Protein AF-A0A1V5K2L8-F1 (afdb_monomer_lite)

Sequence (210 aa):
MKKFLLAGVLILAVIFTVSCSKPEKSLLDRYFRAVQMQDNDTLSSMAVEPVSFVFTKWELKSVGEQKAIDSDYTAFAQAYADVEKELNELKPKVLDSNDAYEAAKAKKGNAAALAEAEKSRETMIGQYKEVQQRLQKAKDDLENVKVVIKKSLGEQTEPEGISLKKEEKTVVINIVGPTGAKDYNVILCRYNIENGQMGRWIIEKFEEIK

Foldseek 3Di:
DDDPDPDPDDPDPPPPPPVDPPLVVVLVVQLVVCLVVVVVVSQVLFELDRDRDAFDDKFFDDKFDKDKDFQCLVVLVVQLVVLVVVLVVLVVQLVVLVVQLVVQVVDPDCPPSNVVSVVSNVVSVVVNVVSVVSNVVSVVVNVSSVSQQCSFQHVPDDCPPFGKMKMKIWTWMWTQHPVGIWIKTWIWMHIDGVVDDTTRIHTHDIGTDD

Secondary structure (DSSP, 8-state):
----SSSSSS------------HHHHHHHHHHHHHHHT-HHHHHHHBSS------SEEEEEEEPPPEEEE-THHHHHHHHHHHHHHHHHHHHHHHHHHHHHHHHHHSTT-HHHHHHHHHHHHHHHHHHHHHHHHHHHHHHHHHHHHHHHHHHH-TT---TT--EEEEEEEEEEEEEETTEEEEEEEEEEEEEETTSPBPPPEEEEEEE--

Radius of gyration: 28.45 Å; chains: 1; bounding box: 98×43×73 Å

pLDDT: mean 88.96, std 14.91, range [38.28, 98.31]

Structure (mmCIF, N/CA/C/O backbone):
data_AF-A0A1V5K2L8-F1
#
_entry.id   AF-A0A1V5K2L8-F1
#
loop_
_atom_site.group_PDB
_atom_site.id
_atom_site.type_symbol
_atom_site.label_atom_id
_atom_site.label_alt_id
_atom_site.label_comp_id
_atom_site.label_asym_id
_atom_site.label_entity_id
_atom_site.label_seq_id
_atom_site.pdbx_PDB_ins_code
_atom_site.Cartn_x
_atom_site.Cartn_y
_atom_site.Cartn_z
_atom_site.occupancy
_atom_site.B_iso_or_equiv
_atom_site.auth_seq_id
_atom_site.auth_comp_id
_atom_site.auth_asym_id
_atom_site.auth_atom_id
_atom_site.pdbx_PDB_model_num
ATOM 1 N N . MET A 1 1 ? -65.967 26.153 28.701 1.00 43.50 1 MET A N 1
ATOM 2 C CA . MET A 1 1 ? -65.168 25.708 27.536 1.00 43.50 1 MET A CA 1
ATOM 3 C C . MET A 1 1 ? -63.986 26.655 27.366 1.00 43.50 1 MET A C 1
ATOM 5 O O . MET A 1 1 ? -64.248 27.803 27.045 1.00 43.50 1 MET A O 1
ATOM 9 N N . LYS A 1 2 ? -62.755 26.223 27.697 1.00 42.12 2 LYS A N 1
ATOM 10 C CA . LYS A 1 2 ? -61.431 26.859 27.425 1.00 42.12 2 LYS A CA 1
ATOM 11 C C . LYS A 1 2 ? -60.402 26.377 28.468 1.00 42.12 2 LYS A C 1
ATOM 13 O O . LYS A 1 2 ? -59.991 27.157 29.313 1.00 42.12 2 LYS A O 1
ATOM 18 N N . LYS A 1 3 ? -60.038 25.089 28.470 1.00 44.69 3 LYS A N 1
ATOM 19 C CA . LYS A 1 3 ? -58.910 24.558 29.272 1.00 44.69 3 LYS A CA 1
ATOM 20 C C . LYS A 1 3 ? -58.356 23.248 28.691 1.00 44.69 3 LYS A C 1
ATOM 22 O O . LYS A 1 3 ? -58.301 22.274 29.412 1.00 44.69 3 LYS A O 1
ATOM 27 N N . PHE A 1 4 ? -57.984 23.193 27.411 1.00 46.94 4 PHE A N 1
ATOM 28 C CA . PHE A 1 4 ? -57.226 22.051 26.859 1.00 46.94 4 PHE A CA 1
ATOM 29 C C . PHE A 1 4 ? -56.445 22.478 25.608 1.00 46.94 4 PHE A C 1
ATOM 31 O O . PHE A 1 4 ? -56.759 22.063 24.503 1.00 46.94 4 PHE A O 1
ATOM 38 N N . LEU A 1 5 ? -55.463 23.367 25.764 1.00 50.00 5 LEU A N 1
ATOM 39 C CA . LEU A 1 5 ? -54.530 23.748 24.693 1.00 50.00 5 LEU A CA 1
ATOM 40 C C . LEU A 1 5 ? -53.156 24.059 25.303 1.00 50.00 5 LEU A C 1
ATOM 42 O O . LEU A 1 5 ? -52.677 25.176 25.193 1.00 50.00 5 LEU A O 1
ATOM 46 N N . LEU A 1 6 ? -52.565 23.119 26.047 1.00 49.62 6 LEU A N 1
ATOM 47 C CA . LEU A 1 6 ? -51.194 23.253 26.577 1.00 49.62 6 LEU A CA 1
ATOM 48 C C . LEU A 1 6 ? -50.688 21.910 27.138 1.00 49.62 6 LEU A C 1
ATOM 50 O O . LEU A 1 6 ? -50.330 21.805 28.302 1.00 49.62 6 LEU A O 1
ATOM 54 N N . ALA A 1 7 ? -50.731 20.843 26.335 1.00 48.28 7 ALA A N 1
ATOM 55 C CA . ALA A 1 7 ? -50.195 19.535 26.739 1.00 48.28 7 ALA A CA 1
ATOM 56 C C . ALA A 1 7 ? -49.893 18.620 25.535 1.00 48.28 7 ALA A C 1
ATOM 58 O O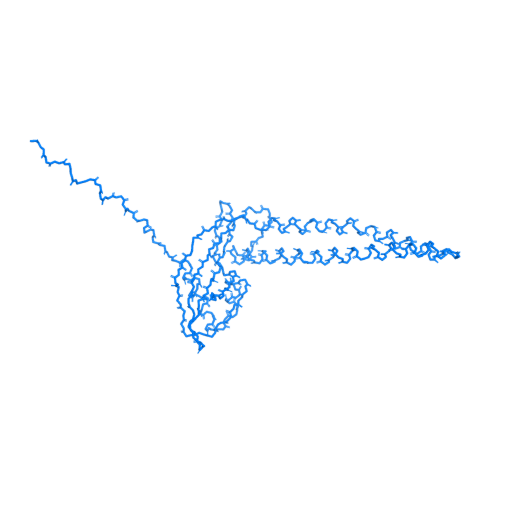 . ALA A 1 7 ? -50.324 17.473 25.510 1.00 48.28 7 ALA A O 1
ATOM 59 N N . GLY A 1 8 ? -49.212 19.120 24.497 1.00 48.31 8 GLY A N 1
ATOM 60 C CA . GLY A 1 8 ? -49.055 18.337 23.263 1.00 48.31 8 GLY A CA 1
ATOM 61 C C . GLY A 1 8 ? -47.853 18.660 22.380 1.00 48.31 8 GLY A C 1
ATOM 62 O O . GLY A 1 8 ? -47.951 18.452 21.181 1.00 48.31 8 GLY A O 1
ATOM 63 N N . VAL A 1 9 ? -46.744 19.179 22.926 1.00 47.38 9 VAL A N 1
ATOM 64 C CA . VAL A 1 9 ? -45.499 19.407 22.151 1.00 47.38 9 VAL A CA 1
ATOM 65 C C . VAL A 1 9 ? -44.250 19.047 22.975 1.00 47.38 9 VAL A C 1
ATOM 67 O O . VAL A 1 9 ? -43.277 19.787 23.004 1.00 47.38 9 VAL A O 1
ATOM 70 N N . LEU A 1 10 ? -44.264 17.923 23.702 1.00 47.66 10 LEU A N 1
ATOM 71 C CA . LEU A 1 10 ? -43.082 17.494 24.473 1.00 47.66 10 LEU A CA 1
ATOM 72 C C . LEU A 1 10 ? -42.760 15.995 24.381 1.00 47.66 10 LEU A C 1
ATOM 74 O O . LEU A 1 10 ? -42.131 15.444 25.277 1.00 47.66 10 LEU A O 1
ATOM 78 N N . ILE A 1 11 ? -43.182 15.318 23.312 1.00 49.88 11 ILE A N 1
ATOM 79 C CA . ILE A 1 11 ? -42.836 13.907 23.078 1.00 49.88 11 ILE A CA 1
ATOM 80 C C . ILE A 1 11 ? -42.535 13.711 21.589 1.00 49.88 11 ILE A C 1
ATOM 82 O O . ILE A 1 11 ? -43.294 13.097 20.851 1.00 49.88 11 ILE A O 1
ATOM 86 N N . LEU A 1 12 ? -41.436 14.304 21.123 1.00 45.66 12 LEU A N 1
ATOM 87 C CA . LEU A 1 12 ? -40.827 13.949 19.834 1.00 45.66 12 LEU A CA 1
ATOM 88 C C . LEU A 1 12 ? -39.306 14.152 19.851 1.00 45.66 12 LEU A C 1
ATOM 90 O O . LEU A 1 12 ? -38.685 14.514 18.863 1.00 45.66 12 LEU A O 1
ATOM 94 N N . ALA A 1 13 ? -38.707 13.872 21.007 1.00 44.81 13 ALA A N 1
ATOM 95 C CA . ALA A 1 13 ? -37.291 13.561 21.132 1.00 44.81 13 ALA A CA 1
ATOM 96 C C . ALA A 1 13 ? -37.178 12.107 21.606 1.00 44.81 13 ALA A C 1
ATOM 98 O O . ALA A 1 13 ? -36.653 11.815 22.677 1.00 44.81 13 ALA A O 1
ATOM 99 N N . VAL A 1 14 ? -37.734 11.179 20.818 1.00 44.56 14 VAL A N 1
ATOM 100 C CA . VAL A 1 14 ? -37.321 9.776 20.899 1.00 44.56 14 VAL A CA 1
ATOM 101 C C . VAL A 1 14 ? -35.928 9.742 20.292 1.00 44.56 14 VAL A C 1
ATOM 103 O O . VAL A 1 14 ? -35.739 9.600 19.088 1.00 44.56 14 VAL A O 1
ATOM 106 N N . ILE A 1 15 ? -34.950 9.993 21.157 1.00 47.47 15 ILE A N 1
ATOM 107 C CA . ILE A 1 15 ? -33.552 9.692 20.914 1.00 47.47 15 ILE A CA 1
ATOM 108 C C . ILE A 1 15 ? -33.530 8.232 20.470 1.00 47.47 15 ILE A C 1
ATOM 110 O O . ILE A 1 15 ? -33.970 7.346 21.203 1.00 47.47 15 ILE A O 1
ATOM 114 N N . PHE A 1 16 ? -33.045 7.995 19.256 1.00 42.31 16 PHE A N 1
ATOM 115 C CA . PHE A 1 16 ? -32.631 6.685 18.784 1.00 42.31 16 PHE A CA 1
ATOM 116 C C . PHE A 1 16 ? -31.493 6.181 19.688 1.00 42.31 16 PHE A C 1
ATOM 118 O O . PHE A 1 16 ? -30.329 6.176 19.303 1.00 42.31 16 PHE A O 1
ATOM 125 N N . THR A 1 17 ? -31.792 5.732 20.907 1.00 42.59 17 THR A N 1
ATOM 126 C CA . THR A 1 17 ? -30.898 4.847 21.655 1.00 42.59 17 THR A CA 1
ATOM 127 C C . THR A 1 17 ? -31.126 3.438 21.128 1.00 42.59 17 THR A C 1
ATOM 129 O O . THR A 1 17 ? -31.586 2.543 21.838 1.00 42.59 17 THR A O 1
ATOM 132 N N . VAL A 1 18 ? -30.848 3.243 19.837 1.00 39.69 18 VAL A N 1
ATOM 133 C CA . VAL A 1 18 ? -30.561 1.903 19.344 1.00 39.69 18 VAL A CA 1
ATOM 134 C C . VAL A 1 18 ? -29.352 1.461 20.152 1.00 39.69 18 VAL A C 1
ATOM 136 O O . VAL A 1 18 ? -28.351 2.175 20.211 1.00 39.69 18 VAL A O 1
ATOM 139 N N . SER A 1 19 ? -29.507 0.348 20.859 1.00 38.28 19 SER A N 1
ATOM 140 C CA . SER A 1 19 ? -28.484 -0.296 21.672 1.00 38.28 19 SER A CA 1
ATOM 141 C C . SER A 1 19 ? -27.249 -0.563 20.804 1.00 38.28 19 SER A C 1
ATOM 143 O O . SER A 1 19 ? -27.139 -1.581 20.128 1.00 38.28 19 SER A O 1
ATOM 145 N N . CYS A 1 20 ? -26.366 0.430 20.733 1.00 45.25 20 CYS A N 1
ATOM 146 C CA . CYS A 1 20 ? -25.209 0.451 19.860 1.00 45.25 20 CYS A CA 1
ATOM 147 C C . CYS A 1 20 ? -24.049 -0.111 20.673 1.00 45.25 20 CYS A C 1
ATOM 149 O O . CYS A 1 20 ? -23.415 0.600 21.458 1.00 45.25 20 CYS A O 1
ATOM 151 N N . SER A 1 21 ? -23.798 -1.413 20.542 1.00 51.78 21 SER A N 1
ATOM 152 C CA . SER A 1 21 ? -22.511 -1.986 20.924 1.00 51.78 21 SER A CA 1
ATOM 153 C C . SER A 1 21 ? -21.438 -1.175 20.200 1.00 51.78 21 SER A C 1
ATOM 155 O O . SER A 1 21 ? -21.305 -1.362 19.001 1.00 51.78 21 SER A O 1
ATOM 157 N N . LYS A 1 22 ? -20.745 -0.241 20.868 1.00 79.31 22 LYS A N 1
ATOM 158 C CA . LYS A 1 22 ? -19.769 0.670 20.239 1.00 79.31 22 LYS A CA 1
ATOM 159 C C . LYS A 1 22 ? -18.646 -0.160 19.598 1.00 79.31 22 LYS A C 1
ATOM 161 O O . LYS A 1 22 ? -17.752 -0.596 20.339 1.00 79.31 22 LYS A O 1
ATOM 166 N N . PRO A 1 23 ? -18.682 -0.455 18.280 1.00 87.56 23 PRO A N 1
ATOM 167 C CA . PRO A 1 23 ? -17.745 -1.408 17.687 1.00 87.56 23 PRO A CA 1
ATOM 168 C C . PRO A 1 23 ? -16.303 -0.897 17.770 1.00 87.56 23 PRO A C 1
ATOM 170 O O . PRO A 1 23 ? -15.372 -1.692 17.875 1.00 87.56 23 PRO A O 1
ATOM 173 N N . GLU A 1 24 ? -16.124 0.425 17.818 1.00 92.19 24 GLU A N 1
ATOM 174 C CA . GLU A 1 24 ? -14.837 1.102 17.963 1.00 92.19 24 GLU A CA 1
ATOM 175 C C . GLU A 1 24 ? -14.204 0.766 19.307 1.00 92.19 24 GLU A C 1
ATOM 177 O O . GLU A 1 24 ? -13.048 0.356 19.366 1.00 92.19 24 GLU A O 1
ATOM 182 N N . LYS A 1 25 ? -14.974 0.875 20.398 1.00 92.88 25 LYS A N 1
ATOM 183 C CA . LYS A 1 25 ? -14.458 0.564 21.732 1.00 92.88 25 LYS A CA 1
ATOM 184 C C . LYS A 1 25 ? -14.070 -0.908 21.842 1.00 92.88 25 LYS A C 1
ATOM 186 O O . LYS A 1 25 ? -13.011 -1.198 22.379 1.00 92.88 25 LYS A O 1
ATOM 191 N N . SER A 1 26 ? -14.882 -1.820 21.307 1.00 93.69 26 SER A N 1
ATOM 192 C CA . SER A 1 26 ? -14.573 -3.256 21.334 1.00 93.69 26 SER A CA 1
ATOM 193 C C . SER A 1 26 ? -13.334 -3.611 20.501 1.00 93.69 26 SER A C 1
ATOM 195 O O . SER A 1 26 ? -12.517 -4.432 20.925 1.00 93.69 26 SER A O 1
ATOM 197 N N . LEU A 1 27 ? -13.164 -2.987 19.330 1.00 95.38 27 LEU A N 1
ATOM 198 C CA . LEU A 1 27 ? -11.958 -3.124 18.513 1.00 95.38 27 LEU A CA 1
ATOM 199 C C . LEU A 1 27 ? -10.721 -2.625 19.268 1.00 95.38 27 LEU A C 1
ATOM 201 O O . LEU A 1 27 ? -9.753 -3.369 19.401 1.00 95.38 27 LEU A O 1
ATOM 205 N N . LEU A 1 28 ? -10.780 -1.413 19.824 1.00 96.31 28 LEU A N 1
ATOM 206 C CA . LEU A 1 28 ? -9.672 -0.811 20.566 1.00 96.31 28 LEU A CA 1
ATOM 207 C C . LEU A 1 28 ? -9.355 -1.571 21.866 1.00 96.31 28 LEU A C 1
ATOM 209 O O . LEU A 1 28 ? -8.187 -1.793 22.166 1.00 96.31 28 LEU A O 1
ATOM 213 N N . ASP A 1 29 ? -10.365 -2.050 22.605 1.00 96.25 29 ASP A N 1
ATOM 214 C CA . ASP A 1 29 ? -10.168 -2.890 23.797 1.00 96.25 29 ASP A CA 1
ATOM 215 C C . ASP A 1 29 ? -9.391 -4.167 23.440 1.00 96.25 29 ASP A C 1
ATOM 217 O O . ASP A 1 29 ? -8.492 -4.557 24.184 1.00 96.25 29 ASP A O 1
ATOM 221 N N . ARG A 1 30 ? -9.700 -4.814 22.307 1.00 96.12 30 ARG A N 1
ATOM 222 C CA . ARG A 1 30 ? -8.950 -5.991 21.833 1.00 96.12 30 ARG A CA 1
ATOM 223 C C . ARG A 1 30 ? -7.547 -5.623 21.362 1.00 96.12 30 ARG A C 1
ATOM 225 O O . ARG A 1 30 ? -6.601 -6.313 21.726 1.00 96.12 30 ARG A O 1
ATOM 232 N N . TYR A 1 31 ? -7.410 -4.524 20.624 1.00 96.88 31 TYR A N 1
ATOM 233 C CA . TYR A 1 31 ? -6.122 -4.031 20.142 1.00 96.88 31 TYR A CA 1
ATOM 234 C C . TYR A 1 31 ? -5.149 -3.762 21.289 1.00 96.88 31 TYR A C 1
ATOM 236 O O . TYR A 1 31 ? -4.076 -4.351 21.343 1.00 96.88 31 TYR A O 1
ATOM 244 N N . PHE A 1 32 ? -5.543 -2.950 22.269 1.00 96.94 32 PHE A N 1
ATOM 245 C CA . PHE A 1 32 ? -4.669 -2.609 23.391 1.00 96.94 32 PHE A CA 1
ATOM 246 C C . PHE A 1 32 ? -4.382 -3.795 24.320 1.00 96.94 32 PHE A C 1
ATOM 248 O O . PHE A 1 32 ? -3.296 -3.856 24.894 1.00 96.94 32 PHE A O 1
ATOM 255 N N . ARG A 1 33 ? -5.293 -4.773 24.433 1.00 96.81 33 ARG A N 1
ATOM 256 C CA . ARG A 1 33 ? -4.979 -6.051 25.099 1.00 96.81 33 ARG A CA 1
ATOM 257 C C . ARG A 1 33 ? -3.893 -6.821 24.350 1.00 96.81 33 ARG A C 1
ATOM 259 O O . ARG A 1 33 ? -2.961 -7.299 24.985 1.00 96.81 33 ARG A O 1
ATOM 266 N N . ALA A 1 34 ? -3.978 -6.899 23.023 1.00 96.81 34 ALA A N 1
ATOM 267 C CA . ALA A 1 34 ? -2.952 -7.544 22.208 1.00 96.81 34 ALA A CA 1
ATOM 268 C C . ALA A 1 34 ? -1.598 -6.817 22.312 1.00 96.81 34 ALA A C 1
ATOM 270 O O . ALA A 1 34 ? -0.571 -7.479 22.437 1.00 96.81 34 ALA A O 1
ATOM 271 N N . VAL A 1 35 ? -1.590 -5.477 22.391 1.00 96.50 35 VAL A N 1
ATOM 272 C CA . VAL A 1 35 ? -0.369 -4.699 22.683 1.00 96.50 35 VAL A CA 1
ATOM 273 C C . VAL A 1 35 ? 0.234 -5.102 24.035 1.00 96.50 35 VAL A C 1
ATOM 275 O O . VAL A 1 35 ? 1.431 -5.365 24.110 1.00 96.50 35 VAL A O 1
ATOM 278 N N . GLN A 1 36 ? -0.575 -5.202 25.097 1.00 95.19 36 GLN A N 1
ATOM 279 C CA . GLN A 1 36 ? -0.098 -5.622 26.426 1.00 95.19 36 GLN A CA 1
ATOM 280 C C . GLN A 1 36 ? 0.452 -7.051 26.440 1.00 95.19 36 GLN A C 1
ATOM 282 O O . GLN A 1 36 ? 1.397 -7.338 27.170 1.00 95.19 36 GLN A O 1
ATOM 287 N N . MET A 1 37 ? -0.143 -7.935 25.641 1.00 95.94 37 MET A N 1
ATOM 288 C CA . MET A 1 37 ? 0.276 -9.330 25.510 1.00 95.94 37 MET A CA 1
AT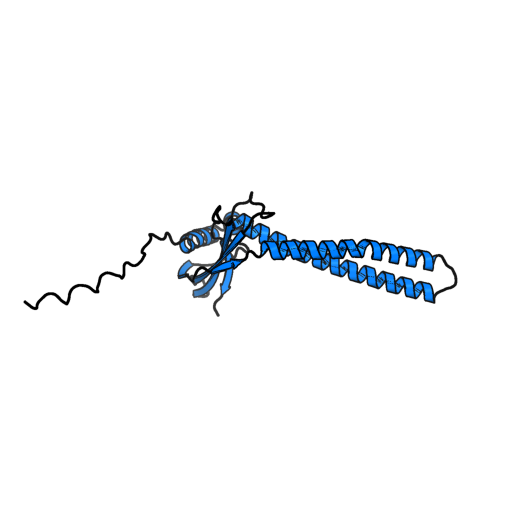OM 289 C C . MET A 1 37 ? 1.427 -9.535 24.519 1.00 95.94 37 MET A C 1
ATOM 291 O O . MET A 1 37 ? 1.908 -10.657 24.406 1.00 95.94 37 MET A O 1
ATOM 295 N N . GLN A 1 38 ? 1.859 -8.485 23.808 1.00 95.00 38 GLN A N 1
ATOM 296 C CA . GLN A 1 38 ? 2.822 -8.580 22.703 1.00 95.00 38 GLN A CA 1
ATOM 297 C C . GLN A 1 38 ? 2.389 -9.592 21.622 1.00 95.00 38 GLN A C 1
ATOM 299 O O . GLN A 1 38 ? 3.216 -10.249 20.990 1.00 95.00 38 GLN A O 1
ATOM 304 N N . ASP A 1 39 ? 1.077 -9.718 21.409 1.00 95.88 39 ASP A N 1
ATOM 305 C CA . ASP A 1 39 ? 0.484 -10.637 20.439 1.00 95.88 39 ASP A CA 1
ATOM 306 C C . ASP A 1 39 ? 0.455 -9.988 19.046 1.00 95.88 39 ASP A C 1
ATOM 308 O O . ASP A 1 39 ? -0.527 -9.363 18.628 1.00 95.88 39 ASP A O 1
ATOM 312 N N . ASN A 1 40 ? 1.582 -10.104 18.342 1.00 93.50 40 ASN A N 1
ATOM 313 C CA . ASN A 1 40 ? 1.777 -9.505 17.021 1.00 93.50 40 ASN A CA 1
ATOM 314 C C . ASN A 1 40 ? 0.838 -10.083 15.953 1.00 93.50 40 ASN A C 1
ATOM 316 O O . ASN A 1 40 ? 0.460 -9.355 15.031 1.00 93.50 40 ASN A O 1
ATOM 320 N N . ASP A 1 41 ? 0.430 -11.347 16.080 1.00 92.44 41 ASP A N 1
ATOM 321 C CA . ASP A 1 41 ? -0.479 -11.994 15.129 1.00 92.44 41 ASP A CA 1
ATOM 322 C C . ASP A 1 41 ? -1.878 -11.379 15.242 1.00 92.44 41 ASP A C 1
ATOM 324 O O . ASP A 1 41 ? -2.476 -10.949 14.247 1.00 92.44 41 ASP A O 1
ATOM 328 N N . THR A 1 42 ? -2.374 -11.230 16.474 1.00 92.50 42 THR A N 1
ATOM 329 C CA . THR A 1 42 ? -3.656 -10.572 16.730 1.00 92.50 42 THR A CA 1
ATOM 330 C C . THR A 1 42 ? -3.618 -9.103 16.309 1.00 92.50 42 THR A C 1
ATOM 332 O O . THR A 1 42 ? -4.556 -8.647 15.645 1.00 92.50 42 THR A O 1
ATOM 335 N N . LEU A 1 43 ? -2.539 -8.367 16.607 1.00 93.50 43 LEU A N 1
ATOM 336 C CA . LEU A 1 43 ? -2.379 -6.976 16.160 1.00 93.50 43 LEU A CA 1
ATOM 337 C C . LEU A 1 43 ? -2.424 -6.857 14.631 1.00 93.50 43 LEU A C 1
ATOM 339 O O . LEU A 1 43 ? -3.185 -6.044 14.102 1.00 93.50 43 LEU A O 1
ATOM 343 N N . SER A 1 44 ? -1.684 -7.717 13.929 1.00 91.19 44 SER A N 1
ATOM 344 C CA . SER A 1 44 ? -1.636 -7.750 12.464 1.00 91.19 44 SER A CA 1
ATOM 345 C C . SER A 1 44 ? -2.985 -8.106 11.841 1.00 91.19 44 SER A C 1
ATOM 347 O O . SER A 1 44 ? -3.264 -7.716 10.713 1.00 91.19 44 SER A O 1
ATOM 349 N N . SER A 1 45 ? -3.864 -8.817 12.551 1.00 91.62 45 SER A N 1
ATOM 350 C CA . SER A 1 45 ? -5.221 -9.105 12.063 1.00 91.62 45 SER A CA 1
ATOM 351 C C . SER A 1 45 ? -6.180 -7.906 12.158 1.00 91.62 45 SER A C 1
ATOM 353 O O . SER A 1 45 ? -7.184 -7.867 11.442 1.00 91.62 45 SER A O 1
ATOM 355 N N . MET A 1 46 ? -5.887 -6.941 13.038 1.00 93.06 46 MET A N 1
ATOM 356 C CA . MET A 1 46 ? -6.768 -5.810 13.357 1.00 93.06 46 MET A CA 1
ATOM 357 C C . MET A 1 46 ? -6.286 -4.474 12.800 1.00 93.06 46 MET A C 1
ATOM 359 O O . MET A 1 46 ? -7.114 -3.574 12.666 1.00 93.06 46 MET A O 1
ATOM 363 N N . ALA A 1 47 ? -4.994 -4.327 12.506 1.00 93.69 47 ALA A N 1
ATOM 364 C CA . ALA A 1 47 ? -4.413 -3.101 11.975 1.00 93.69 47 ALA A CA 1
ATOM 365 C C . ALA A 1 47 ? -3.671 -3.342 10.657 1.00 93.69 47 ALA A C 1
ATOM 367 O O . ALA A 1 47 ? -3.082 -4.405 10.453 1.00 93.69 47 ALA A O 1
ATOM 368 N N . VAL A 1 48 ? -3.705 -2.344 9.772 1.00 91.44 48 VAL A N 1
ATOM 369 C CA . VAL A 1 48 ? -2.900 -2.327 8.541 1.00 91.44 48 VAL A CA 1
ATOM 370 C C . VAL A 1 48 ? -1.425 -2.175 8.903 1.00 91.44 48 VAL A C 1
ATOM 372 O O . VAL A 1 48 ? -0.609 -3.001 8.506 1.00 91.44 48 VAL A O 1
ATOM 375 N N . GLU A 1 49 ? -1.118 -1.192 9.749 1.00 88.75 49 GLU A N 1
ATOM 376 C CA . GLU A 1 49 ? 0.211 -0.965 10.316 1.00 88.75 49 GLU A CA 1
ATOM 377 C C . GLU A 1 49 ? 0.138 -1.053 11.850 1.00 88.75 49 GLU A C 1
ATOM 379 O O . GLU A 1 49 ? -0.224 -0.082 12.521 1.00 88.75 49 GLU A O 1
ATOM 384 N N . PRO A 1 50 ? 0.426 -2.228 12.440 1.00 89.50 50 PRO A N 1
ATOM 385 C CA . PRO A 1 50 ? 0.451 -2.393 13.886 1.00 89.50 50 PRO A CA 1
ATOM 386 C C . PRO A 1 50 ? 1.471 -1.477 14.568 1.00 89.50 50 PRO A C 1
ATOM 388 O O . PRO A 1 50 ? 2.670 -1.540 14.303 1.00 89.50 50 PRO A O 1
ATOM 391 N N . VAL A 1 51 ? 0.999 -0.679 15.522 1.00 91.19 51 VAL A N 1
ATOM 392 C CA . VAL A 1 51 ? 1.834 0.146 16.402 1.00 91.19 51 VAL A CA 1
ATOM 393 C C . VAL A 1 51 ? 1.794 -0.418 17.817 1.00 91.19 51 VAL A C 1
ATOM 395 O O . VAL A 1 51 ? 0.723 -0.559 18.415 1.00 91.19 51 VAL A O 1
ATOM 398 N N . SER A 1 52 ? 2.970 -0.713 18.368 1.00 89.88 52 SER A N 1
ATOM 399 C CA . SER A 1 52 ? 3.110 -1.074 19.777 1.00 89.88 52 SER A CA 1
ATOM 400 C C . SER A 1 52 ? 3.282 0.181 20.627 1.00 89.88 52 SER A C 1
ATOM 402 O O . SER A 1 52 ? 4.070 1.069 20.300 1.00 89.88 52 SER A O 1
ATOM 404 N N . PHE A 1 53 ? 2.548 0.249 21.734 1.00 90.75 53 PHE A N 1
ATOM 405 C CA . PHE A 1 53 ? 2.593 1.361 22.675 1.00 90.75 53 PHE A CA 1
ATOM 406 C C . PHE A 1 53 ? 3.083 0.868 24.033 1.00 90.75 53 PHE A C 1
ATOM 408 O O . PHE A 1 53 ? 2.647 -0.174 24.520 1.00 90.75 53 PHE A O 1
ATOM 415 N N . VAL A 1 54 ? 3.923 1.663 24.692 1.00 92.69 54 VAL A N 1
ATOM 416 C CA . VAL A 1 54 ? 4.185 1.503 26.126 1.00 92.69 54 VAL A CA 1
ATOM 417 C C . VAL A 1 54 ? 3.197 2.393 26.869 1.00 92.69 54 VAL A C 1
ATOM 419 O O . VAL A 1 54 ? 3.320 3.617 26.846 1.00 92.69 54 VAL A O 1
ATOM 422 N N . PHE A 1 55 ? 2.196 1.787 27.502 1.00 94.94 55 PHE A N 1
ATOM 423 C CA . PHE A 1 55 ? 1.109 2.520 28.144 1.00 94.94 55 PHE A CA 1
ATOM 424 C C . PHE A 1 55 ? 0.632 1.838 29.427 1.00 94.94 55 PHE A C 1
ATOM 426 O O . PHE A 1 55 ? 0.696 0.619 29.570 1.00 94.94 55 PHE A O 1
ATOM 433 N N . THR A 1 56 ? 0.107 2.643 30.347 1.00 94.38 56 THR A N 1
ATOM 434 C CA . THR A 1 56 ? -0.560 2.180 31.572 1.00 94.38 56 THR A CA 1
ATOM 435 C C . THR A 1 56 ? -2.073 2.143 31.379 1.00 94.38 56 THR A C 1
ATOM 437 O O . THR A 1 56 ? -2.756 1.256 31.888 1.00 94.38 56 THR A O 1
ATOM 440 N N . LYS A 1 57 ? -2.615 3.116 30.641 1.00 95.00 57 LYS A N 1
ATOM 441 C CA . LYS A 1 57 ? -4.052 3.262 30.398 1.00 95.00 57 LYS A CA 1
ATOM 442 C C . LYS A 1 57 ? -4.297 3.905 29.037 1.00 95.00 57 LYS A C 1
ATOM 444 O O . LYS A 1 57 ? -3.499 4.722 28.591 1.00 95.00 57 LYS A O 1
ATOM 449 N N . TRP A 1 58 ? -5.419 3.570 28.416 1.00 96.94 58 TRP A N 1
ATOM 450 C CA . TRP A 1 58 ? -5.949 4.311 27.277 1.00 96.94 58 TRP A CA 1
ATOM 451 C C . TRP A 1 58 ? -7.427 4.644 27.508 1.00 96.94 58 TRP A C 1
ATOM 453 O O . TRP A 1 58 ? -8.113 3.981 28.294 1.00 96.94 58 TRP A O 1
ATOM 463 N N . GLU A 1 59 ? -7.920 5.683 26.841 1.00 95.81 59 GLU A N 1
ATOM 464 C CA . GLU A 1 59 ? -9.310 6.125 26.913 1.00 95.81 59 GLU A CA 1
ATOM 465 C C . GLU A 1 59 ? -9.841 6.522 25.540 1.00 95.81 59 GLU A C 1
ATOM 467 O O . GLU A 1 59 ? -9.168 7.201 24.773 1.00 95.81 59 GLU A O 1
ATOM 472 N N . LEU A 1 60 ? -11.090 6.157 25.261 1.00 96.00 60 LEU A N 1
ATOM 473 C CA . LEU A 1 60 ? -11.838 6.659 24.114 1.00 96.00 60 LEU A CA 1
ATOM 474 C C . LEU A 1 60 ? -12.406 8.047 24.447 1.00 96.00 60 LEU A C 1
ATOM 476 O O . LEU A 1 60 ? -13.239 8.148 25.349 1.00 96.00 60 LEU A O 1
ATOM 480 N N . LYS A 1 61 ? -11.986 9.095 23.730 1.00 95.12 61 LYS A N 1
ATOM 481 C CA . LYS A 1 61 ? -12.455 10.476 23.943 1.00 95.12 61 LYS A CA 1
ATOM 482 C C . LYS A 1 61 ? -13.667 10.813 23.086 1.00 95.12 61 LYS A C 1
ATOM 484 O O . LYS A 1 61 ? -14.662 11.311 23.607 1.00 95.12 61 LYS A O 1
ATOM 489 N N . SER A 1 62 ? -13.611 10.521 21.793 1.00 93.50 62 SER A N 1
ATOM 490 C CA . SER A 1 62 ? -14.718 10.791 20.874 1.00 93.50 62 SER A CA 1
ATOM 491 C C . SER A 1 62 ? -14.713 9.825 19.696 1.00 93.50 62 SER A C 1
ATOM 493 O O . SER A 1 62 ? -13.697 9.218 19.367 1.00 93.50 62 SER A O 1
ATOM 495 N N . VAL A 1 63 ? -15.878 9.673 19.071 1.00 94.19 63 VAL A N 1
ATOM 496 C CA . VAL A 1 63 ? -16.061 8.917 17.831 1.00 94.19 63 VAL A CA 1
ATOM 497 C C . VAL A 1 63 ? -16.617 9.897 16.810 1.00 94.19 63 VAL A C 1
ATOM 499 O O . VAL A 1 63 ? -17.644 10.526 17.064 1.00 94.19 63 VAL A O 1
ATOM 502 N N . GLY A 1 64 ? -15.907 10.066 15.701 1.00 90.94 64 GLY A N 1
ATOM 503 C CA . GLY A 1 64 ? -16.328 10.897 14.585 1.00 90.94 64 GLY A CA 1
ATOM 504 C C . GLY A 1 64 ? -17.428 10.241 13.757 1.00 90.94 64 GLY A C 1
ATOM 505 O O . GLY A 1 64 ? -17.753 9.062 13.916 1.00 90.94 64 GLY A O 1
ATOM 506 N N . GLU A 1 65 ? -17.999 11.025 12.849 1.00 89.75 65 GLU A N 1
ATOM 507 C CA . GLU A 1 65 ? -19.020 10.541 11.927 1.00 89.75 65 GLU A CA 1
ATOM 508 C C . GLU A 1 65 ? -18.456 9.492 10.967 1.00 89.75 65 GLU A C 1
ATOM 510 O O . GLU A 1 65 ? -17.323 9.590 10.490 1.00 89.75 65 GLU A O 1
ATOM 515 N N . GLN A 1 66 ? -19.286 8.495 10.673 1.00 91.12 66 GLN A N 1
ATOM 516 C CA . GLN A 1 66 ? -19.006 7.504 9.648 1.00 91.12 66 GLN A CA 1
ATOM 517 C C . GLN A 1 66 ? -19.247 8.111 8.270 1.00 91.12 66 GLN A C 1
ATOM 519 O O . GLN A 1 66 ? -20.332 8.617 7.986 1.00 91.12 66 GLN A O 1
ATOM 524 N N . LYS A 1 67 ? -18.238 8.019 7.409 1.00 91.38 67 LYS A N 1
ATOM 525 C CA . LYS A 1 67 ? -18.281 8.491 6.029 1.00 91.38 67 LYS A CA 1
ATOM 526 C C . LYS A 1 67 ? -18.212 7.291 5.100 1.00 91.38 67 LYS A C 1
ATOM 528 O O . LYS A 1 67 ? -17.303 6.475 5.220 1.00 91.38 67 LYS A O 1
ATOM 533 N N . ALA A 1 68 ? -19.173 7.188 4.192 1.00 88.25 68 ALA A N 1
ATOM 534 C CA . ALA A 1 68 ? -19.076 6.273 3.066 1.00 88.25 68 ALA A CA 1
ATOM 535 C C . ALA A 1 68 ? -18.262 6.950 1.962 1.00 88.25 68 ALA A C 1
ATOM 537 O O . ALA A 1 68 ? -18.542 8.094 1.599 1.00 88.25 68 ALA A O 1
ATOM 538 N N . ILE A 1 69 ? -17.268 6.239 1.456 1.00 86.38 69 ILE A N 1
ATOM 539 C CA . ILE A 1 69 ? -16.409 6.655 0.355 1.00 86.38 69 ILE A CA 1
ATOM 540 C C . ILE A 1 69 ? -16.344 5.524 -0.672 1.00 86.38 69 ILE A C 1
ATOM 542 O O . ILE A 1 69 ? -16.547 4.345 -0.353 1.00 86.38 69 ILE A O 1
ATOM 546 N N . ASP A 1 70 ? -16.104 5.889 -1.925 1.00 84.94 70 ASP A N 1
ATOM 547 C CA . ASP A 1 70 ? -15.947 4.897 -2.982 1.00 84.94 70 ASP A CA 1
ATOM 548 C C . ASP A 1 70 ? -14.713 4.038 -2.705 1.00 84.94 70 ASP A C 1
ATOM 550 O O . ASP A 1 70 ? -13.708 4.522 -2.183 1.00 84.94 70 ASP A O 1
ATOM 554 N N . SER A 1 71 ? -14.802 2.746 -3.028 1.00 84.25 71 SER A N 1
ATOM 555 C CA . SER A 1 71 ? -13.654 1.864 -2.880 1.00 84.25 71 SER A CA 1
ATOM 556 C C . SER A 1 71 ? -12.539 2.274 -3.836 1.00 84.25 71 SER A C 1
ATOM 558 O O . SER A 1 71 ? -12.706 2.370 -5.051 1.00 84.25 71 SER A O 1
ATOM 560 N N . ASP A 1 72 ? -11.364 2.421 -3.255 1.00 86.69 72 ASP A N 1
ATOM 561 C CA . ASP A 1 72 ? -10.097 2.712 -3.895 1.00 86.69 72 ASP A CA 1
ATOM 562 C C . ASP A 1 72 ? -9.565 1.515 -4.715 1.00 86.69 72 ASP A C 1
ATOM 564 O O . ASP A 1 72 ? -8.727 1.699 -5.598 1.00 86.69 72 ASP A O 1
ATOM 568 N N . TYR A 1 73 ? -10.110 0.303 -4.523 1.00 92.06 73 TYR A N 1
ATOM 569 C CA . TYR A 1 73 ? -9.687 -0.912 -5.233 1.00 92.06 73 TYR A CA 1
ATOM 570 C C . TYR A 1 73 ? -9.776 -0.776 -6.753 1.00 92.06 73 TYR A C 1
ATOM 572 O O . TYR A 1 73 ? -8.801 -1.053 -7.447 1.00 92.06 73 TYR A O 1
ATOM 580 N N . THR A 1 74 ? -10.915 -0.315 -7.279 1.00 89.94 74 THR A N 1
ATOM 581 C CA . THR A 1 74 ? -11.115 -0.179 -8.731 1.00 89.94 74 THR A CA 1
ATOM 582 C C . THR A 1 74 ? -10.106 0.790 -9.342 1.00 89.94 74 THR A C 1
ATOM 584 O O . THR A 1 74 ? -9.578 0.533 -10.422 1.00 89.94 74 THR A O 1
ATOM 587 N N . ALA A 1 75 ? -9.790 1.879 -8.634 1.00 92.31 75 ALA A N 1
ATOM 588 C CA . ALA A 1 75 ? -8.805 2.853 -9.087 1.00 92.31 75 ALA A CA 1
ATOM 589 C C . ALA A 1 75 ? -7.390 2.252 -9.129 1.00 92.31 75 ALA A C 1
ATOM 591 O O . ALA A 1 75 ? -6.690 2.411 -10.129 1.00 92.31 75 ALA A O 1
ATOM 592 N N . PHE A 1 76 ? -6.982 1.513 -8.092 1.00 94.44 76 PHE A N 1
ATOM 593 C CA . PHE A 1 76 ? -5.676 0.844 -8.070 1.00 94.44 76 PHE A CA 1
ATOM 594 C C . PHE A 1 76 ? -5.575 -0.300 -9.086 1.00 94.44 76 PHE A C 1
ATOM 596 O O . PHE A 1 76 ? -4.542 -0.444 -9.739 1.00 94.44 76 PHE A O 1
ATOM 603 N N . ALA A 1 77 ? -6.644 -1.076 -9.276 1.00 94.69 77 ALA A N 1
ATOM 604 C CA . ALA A 1 77 ? -6.692 -2.141 -10.275 1.00 94.69 77 ALA A CA 1
ATOM 605 C C . ALA A 1 77 ? -6.550 -1.575 -11.697 1.00 94.69 77 ALA A C 1
ATOM 607 O O . ALA A 1 77 ? -5.780 -2.107 -12.499 1.00 94.69 77 ALA A O 1
ATOM 608 N N . GLN A 1 78 ? -7.230 -0.460 -11.987 1.00 94.56 78 GLN A N 1
ATOM 609 C CA . GLN A 1 78 ? -7.098 0.233 -13.267 1.00 94.56 78 GLN A CA 1
ATOM 610 C C . GLN A 1 78 ? -5.687 0.802 -13.458 1.00 94.56 78 GLN A C 1
ATOM 612 O O . GLN A 1 78 ? -5.089 0.595 -14.509 1.00 94.56 78 GLN A O 1
ATOM 617 N N . ALA A 1 79 ? -5.118 1.448 -12.435 1.00 95.88 79 ALA A N 1
ATOM 618 C CA . ALA A 1 79 ? -3.759 1.983 -12.504 1.00 95.88 79 ALA A CA 1
ATOM 619 C C . ALA A 1 79 ? -2.712 0.884 -12.763 1.00 95.88 79 ALA A C 1
ATOM 621 O O . ALA A 1 79 ? -1.801 1.083 -13.567 1.00 95.88 79 ALA A O 1
ATOM 622 N N . TYR A 1 80 ? -2.851 -0.288 -12.130 1.00 97.38 80 TYR A N 1
ATOM 623 C CA . TYR A 1 80 ? -2.006 -1.450 -12.415 1.00 97.38 80 TYR A CA 1
ATOM 624 C C . TYR A 1 80 ? -2.149 -1.904 -13.877 1.00 97.38 80 TYR A C 1
ATOM 626 O O . TYR A 1 80 ? -1.141 -2.052 -14.572 1.00 97.38 80 TYR A O 1
ATOM 634 N N . ALA A 1 81 ? -3.384 -2.071 -14.361 1.00 97.56 81 ALA A N 1
ATOM 635 C CA . ALA A 1 81 ? -3.656 -2.516 -15.728 1.00 97.56 81 ALA A CA 1
ATOM 636 C C . ALA A 1 81 ? -3.127 -1.532 -16.789 1.00 97.56 81 ALA A C 1
ATOM 638 O O . ALA A 1 81 ? -2.565 -1.953 -17.803 1.00 97.56 81 ALA A O 1
ATOM 639 N N . ASP A 1 82 ? -3.255 -0.225 -16.550 1.00 97.94 82 ASP A N 1
ATOM 640 C CA . ASP A 1 82 ? -2.774 0.817 -17.462 1.00 97.94 82 ASP A CA 1
ATOM 641 C C . ASP A 1 82 ? -1.246 0.798 -17.590 1.00 97.94 82 ASP A C 1
ATOM 643 O O . ASP A 1 82 ? -0.707 0.855 -18.699 1.00 97.94 82 ASP A O 1
ATOM 647 N N . VAL A 1 83 ? -0.532 0.652 -16.471 1.00 98.06 83 VAL A N 1
ATOM 648 C CA . VAL A 1 83 ? 0.937 0.580 -16.470 1.00 98.06 83 VAL A CA 1
ATOM 649 C C . VAL A 1 83 ? 1.429 -0.749 -17.058 1.00 98.06 83 VAL A C 1
ATOM 651 O O . VAL A 1 83 ? 2.432 -0.776 -17.775 1.00 98.06 83 VAL A O 1
ATOM 654 N N . GLU A 1 84 ? 0.717 -1.853 -16.816 1.00 98.19 84 GLU A N 1
ATOM 655 C CA . GLU A 1 84 ? 1.011 -3.150 -17.436 1.00 98.19 84 GLU A CA 1
ATOM 656 C C . GLU A 1 84 ? 0.853 -3.087 -18.962 1.00 98.19 84 GLU A C 1
ATOM 658 O O . GLU A 1 84 ? 1.707 -3.589 -19.704 1.00 98.19 84 GLU A O 1
ATOM 663 N N . LYS A 1 85 ? -0.196 -2.413 -19.446 1.00 98.31 85 LYS A N 1
ATOM 664 C CA . LYS A 1 85 ? -0.400 -2.152 -20.873 1.00 98.31 85 LYS A CA 1
ATOM 665 C C . LYS A 1 85 ? 0.738 -1.316 -21.458 1.00 98.31 85 LYS A C 1
ATOM 667 O O . LYS A 1 85 ? 1.288 -1.703 -22.488 1.00 98.31 85 LYS A O 1
ATOM 672 N N . GLU A 1 86 ? 1.140 -0.236 -20.789 1.00 97.81 86 GLU A N 1
ATOM 673 C CA . GLU A 1 86 ? 2.264 0.603 -21.226 1.00 97.81 86 GLU A CA 1
ATOM 674 C C . GLU A 1 86 ? 3.570 -0.204 -21.327 1.00 97.81 86 GLU A C 1
ATOM 676 O O . GLU A 1 86 ? 4.293 -0.110 -22.323 1.00 97.81 86 GLU A O 1
ATOM 681 N N . LEU A 1 87 ? 3.848 -1.069 -20.342 1.00 97.88 87 LEU A N 1
ATOM 682 C CA . LEU A 1 87 ? 5.016 -1.950 -20.377 1.00 97.88 87 LEU A CA 1
ATOM 683 C C . LEU A 1 87 ? 4.962 -2.900 -21.579 1.00 97.88 87 LEU A C 1
ATOM 685 O O . LEU A 1 87 ? 5.972 -3.109 -22.255 1.00 97.88 87 LEU A O 1
ATOM 689 N N . ASN A 1 88 ? 3.792 -3.478 -21.855 1.00 97.69 88 ASN A N 1
ATOM 690 C CA . ASN A 1 88 ? 3.596 -4.399 -22.972 1.00 97.69 88 ASN A CA 1
ATOM 691 C C . ASN A 1 88 ? 3.746 -3.714 -24.339 1.00 97.69 88 ASN A C 1
ATOM 693 O O . ASN A 1 88 ? 4.310 -4.319 -25.249 1.00 97.69 88 ASN A O 1
ATOM 697 N N . GLU A 1 89 ? 3.326 -2.455 -24.474 1.00 97.38 89 GLU A N 1
ATOM 698 C CA . GLU A 1 89 ? 3.529 -1.650 -25.687 1.00 97.38 89 GLU A CA 1
ATOM 699 C C . GLU A 1 89 ? 4.997 -1.238 -25.896 1.00 97.38 89 GLU A C 1
ATOM 701 O O . GLU A 1 89 ? 5.430 -1.008 -27.029 1.00 97.38 89 GLU A O 1
ATOM 706 N N . LEU A 1 90 ? 5.779 -1.147 -24.818 1.00 96.81 90 LEU A N 1
ATOM 707 C CA . LEU A 1 90 ? 7.181 -0.737 -24.869 1.00 96.81 90 LEU A CA 1
ATOM 708 C C . LEU A 1 90 ? 8.145 -1.900 -25.150 1.00 96.81 90 LEU A C 1
ATOM 710 O O . LEU A 1 90 ? 9.158 -1.695 -25.818 1.00 96.81 90 LEU A O 1
ATOM 714 N N . LYS A 1 91 ? 7.821 -3.124 -24.707 1.00 96.94 91 LYS A N 1
ATOM 715 C CA . LYS A 1 91 ? 8.610 -4.346 -24.978 1.00 96.94 91 LYS A CA 1
ATOM 716 C C . LYS A 1 91 ? 9.060 -4.490 -26.444 1.00 96.94 91 LYS A C 1
ATOM 718 O O . LYS A 1 91 ? 10.264 -4.639 -26.650 1.00 96.94 91 LYS A O 1
ATOM 723 N N . PRO A 1 92 ? 8.171 -4.431 -27.460 1.00 97.31 92 PRO A N 1
ATOM 724 C CA . PRO A 1 92 ? 8.600 -4.553 -28.854 1.00 97.31 92 PRO A CA 1
ATOM 725 C C . PRO A 1 92 ? 9.515 -3.401 -29.288 1.00 97.31 92 PRO A C 1
ATOM 727 O O . PRO A 1 92 ? 10.512 -3.649 -29.947 1.00 97.31 92 PRO A O 1
ATOM 730 N N . LYS A 1 93 ? 9.274 -2.163 -28.833 1.00 96.94 93 LYS A N 1
ATOM 731 C CA . LYS A 1 93 ? 10.122 -1.003 -29.174 1.00 96.94 93 LYS A CA 1
ATOM 732 C C . LYS A 1 93 ? 11.548 -1.144 -28.636 1.00 96.94 93 LYS A C 1
ATOM 734 O O . LYS A 1 93 ? 12.502 -0.725 -29.285 1.00 96.94 93 LYS A O 1
ATOM 739 N N . VAL A 1 94 ? 11.700 -1.736 -27.449 1.00 97.25 94 VAL A N 1
ATOM 740 C CA . VAL A 1 94 ? 13.016 -2.048 -26.869 1.00 97.25 94 VAL A CA 1
ATOM 741 C C . VAL A 1 94 ? 13.732 -3.115 -27.698 1.00 97.25 94 VAL A C 1
ATOM 743 O O . VAL A 1 94 ? 14.929 -2.979 -27.948 1.00 97.25 94 VAL A O 1
ATOM 746 N N . LEU A 1 95 ? 13.013 -4.153 -28.138 1.00 97.56 95 LEU A N 1
ATOM 747 C CA . LEU A 1 95 ? 13.565 -5.190 -29.016 1.00 97.56 95 LEU A CA 1
ATOM 748 C C . LEU A 1 95 ? 14.002 -4.601 -30.362 1.00 97.56 95 LEU A C 1
ATOM 750 O O . LEU A 1 95 ? 15.164 -4.750 -30.722 1.00 97.56 95 LEU A O 1
ATOM 754 N N . ASP A 1 96 ? 13.134 -3.838 -31.025 1.00 97.44 96 ASP A N 1
ATOM 755 C CA . ASP A 1 96 ? 13.436 -3.187 -32.305 1.00 97.44 96 ASP A CA 1
ATOM 756 C C . ASP A 1 96 ? 14.661 -2.263 -32.200 1.00 97.44 96 ASP A C 1
ATOM 758 O O . ASP A 1 96 ? 15.517 -2.224 -33.085 1.00 97.44 96 ASP A O 1
ATOM 762 N N . SER A 1 97 ? 14.776 -1.523 -31.092 1.00 96.88 97 SER A N 1
ATOM 763 C CA . SER A 1 97 ? 15.911 -0.632 -30.845 1.00 96.88 97 SER A CA 1
ATOM 764 C C . SER A 1 97 ? 17.217 -1.398 -30.579 1.00 96.88 97 SER A C 1
ATOM 766 O O . SER A 1 97 ? 18.281 -0.997 -31.059 1.00 96.88 97 SER A O 1
ATOM 768 N N . ASN A 1 98 ? 17.150 -2.535 -29.877 1.00 96.56 98 ASN A N 1
ATOM 769 C CA . ASN A 1 98 ? 18.292 -3.438 -29.711 1.00 96.56 98 ASN A CA 1
ATOM 770 C C . ASN A 1 98 ? 18.734 -4.042 -31.053 1.00 96.56 98 ASN A C 1
ATOM 772 O O . ASN A 1 98 ? 19.931 -4.049 -31.351 1.00 96.56 98 ASN A O 1
ATOM 776 N N . ASP A 1 99 ? 17.786 -4.489 -31.877 1.00 97.38 99 ASP A N 1
ATOM 777 C CA . ASP A 1 99 ? 18.064 -5.057 -33.198 1.00 97.38 99 ASP A CA 1
ATOM 778 C C . ASP A 1 99 ? 18.703 -4.015 -34.128 1.00 97.38 99 ASP A C 1
ATOM 780 O O . ASP A 1 99 ? 19.694 -4.300 -34.809 1.00 97.38 99 ASP A O 1
ATOM 784 N N . ALA A 1 100 ? 18.206 -2.773 -34.110 1.00 95.31 100 ALA A N 1
ATOM 785 C CA . ALA A 1 100 ? 18.788 -1.661 -34.860 1.00 95.31 100 ALA A CA 1
ATOM 786 C C . ALA A 1 100 ? 20.227 -1.346 -34.415 1.00 95.31 100 ALA A C 1
ATOM 788 O O . ALA A 1 100 ? 21.096 -1.103 -35.260 1.00 95.31 100 ALA A O 1
ATOM 789 N N . TYR A 1 101 ? 20.499 -1.386 -33.107 1.00 96.12 101 TYR A N 1
ATOM 790 C CA . TYR A 1 101 ? 21.844 -1.204 -32.562 1.00 96.12 101 TYR A CA 1
ATOM 791 C C . TYR A 1 101 ? 22.808 -2.303 -33.025 1.00 96.12 101 TYR A C 1
ATOM 793 O O . TYR A 1 101 ? 23.891 -1.992 -33.529 1.00 96.12 101 TYR A O 1
ATOM 801 N N . GLU A 1 102 ? 22.427 -3.579 -32.920 1.00 95.62 102 GLU A N 1
ATOM 802 C CA . GLU A 1 102 ? 23.287 -4.685 -33.362 1.00 95.62 102 GLU A CA 1
ATOM 803 C C . GLU A 1 102 ? 23.505 -4.659 -34.886 1.00 95.62 102 GLU A C 1
ATOM 805 O O . GLU A 1 102 ? 24.626 -4.871 -35.362 1.00 95.62 102 GLU A O 1
ATOM 810 N N . ALA A 1 103 ? 22.484 -4.288 -35.666 1.00 94.38 103 ALA A N 1
ATOM 811 C CA . ALA A 1 103 ? 22.616 -4.092 -37.109 1.00 94.38 103 ALA A CA 1
ATOM 812 C C . ALA A 1 103 ? 23.570 -2.936 -37.468 1.00 94.38 103 ALA A C 1
ATOM 814 O O . ALA A 1 103 ? 24.365 -3.057 -38.406 1.00 94.38 103 ALA A O 1
ATOM 815 N N . ALA A 1 104 ? 23.521 -1.816 -36.737 1.00 93.69 104 ALA A N 1
ATOM 816 C CA . ALA A 1 104 ? 24.433 -0.688 -36.932 1.00 93.69 104 ALA A CA 1
ATOM 817 C C . ALA A 1 104 ? 25.875 -1.055 -36.552 1.00 93.69 104 ALA A C 1
ATOM 819 O O . ALA A 1 104 ? 26.807 -0.752 -37.296 1.00 93.69 104 ALA A O 1
ATOM 820 N N . LYS A 1 105 ? 26.056 -1.782 -35.447 1.00 93.75 105 LYS A N 1
ATOM 821 C CA . LYS A 1 105 ? 27.355 -2.273 -34.967 1.00 93.75 105 LYS A CA 1
ATOM 822 C C . LYS A 1 105 ? 28.010 -3.256 -35.940 1.00 93.75 105 LYS A C 1
ATOM 824 O O . LYS A 1 105 ? 29.230 -3.241 -36.101 1.00 93.75 105 LYS A O 1
ATOM 829 N N . ALA A 1 106 ? 27.215 -4.078 -36.626 1.00 93.31 106 ALA A N 1
ATOM 830 C CA . ALA A 1 106 ? 27.704 -4.991 -37.659 1.00 93.31 106 ALA A CA 1
ATOM 831 C C . ALA A 1 106 ? 28.191 -4.266 -38.934 1.00 93.31 106 ALA A C 1
ATOM 833 O O . ALA A 1 106 ? 29.069 -4.774 -39.641 1.00 93.31 106 ALA A O 1
ATOM 834 N N . LYS A 1 107 ? 27.667 -3.068 -39.238 1.00 89.62 107 LYS A N 1
ATOM 835 C CA . LYS A 1 107 ? 28.081 -2.257 -40.395 1.00 89.62 107 LYS A CA 1
ATOM 836 C C . LYS A 1 107 ? 29.356 -1.468 -40.077 1.00 89.62 107 LYS A C 1
ATOM 838 O O . LYS A 1 107 ? 29.327 -0.411 -39.452 1.00 89.62 107 LYS A O 1
ATOM 843 N N . LYS A 1 108 ? 30.504 -1.949 -40.560 1.00 78.69 108 LYS A N 1
ATOM 844 C CA . LYS A 1 108 ? 31.791 -1.246 -40.409 1.00 78.69 108 LYS A CA 1
ATOM 845 C C . LYS A 1 108 ? 31.778 0.106 -41.141 1.00 78.69 108 LYS A C 1
ATOM 847 O O . LYS A 1 108 ? 31.426 0.166 -42.314 1.00 78.69 108 LYS A O 1
ATOM 852 N N . GLY A 1 109 ? 32.225 1.169 -40.463 1.00 75.69 109 GLY A N 1
ATOM 853 C CA . GLY A 1 109 ? 32.538 2.468 -41.079 1.00 75.69 109 GLY A CA 1
ATOM 854 C C . GLY A 1 109 ? 31.489 3.580 -40.949 1.00 75.69 109 GLY A C 1
ATOM 855 O O . GLY A 1 109 ? 31.732 4.665 -41.466 1.00 75.69 109 GLY A O 1
ATOM 856 N N . ASN A 1 110 ? 30.364 3.371 -40.249 1.00 87.31 110 ASN A N 1
ATOM 857 C CA . ASN A 1 110 ? 29.364 4.425 -40.014 1.00 87.31 110 ASN A CA 1
ATOM 858 C C . ASN A 1 110 ? 29.155 4.700 -38.514 1.00 87.31 110 ASN A C 1
ATOM 860 O O . ASN A 1 110 ? 28.194 4.238 -37.901 1.00 87.31 110 ASN A O 1
ATOM 864 N N . ALA A 1 111 ? 30.079 5.465 -37.924 1.00 91.19 111 ALA A N 1
ATOM 865 C CA . ALA A 1 111 ? 30.049 5.815 -36.502 1.00 91.19 111 ALA A CA 1
ATOM 866 C C . ALA A 1 111 ? 28.819 6.655 -36.109 1.00 91.19 111 ALA A C 1
ATOM 868 O O . ALA A 1 111 ? 28.313 6.511 -35.000 1.00 91.19 111 ALA A O 1
ATOM 869 N N . ALA A 1 112 ? 28.314 7.497 -37.017 1.00 91.56 112 ALA A N 1
ATOM 870 C CA . ALA A 1 112 ? 27.137 8.325 -36.760 1.00 91.56 112 ALA A CA 1
ATOM 871 C C . ALA A 1 112 ? 25.868 7.473 -36.598 1.00 91.56 112 ALA A C 1
ATOM 873 O O . ALA A 1 112 ? 25.132 7.654 -35.632 1.00 91.56 112 ALA A O 1
ATOM 874 N N . ALA A 1 113 ? 25.658 6.495 -37.487 1.00 92.00 113 ALA A N 1
ATOM 875 C CA . ALA A 1 113 ? 24.522 5.578 -37.389 1.00 92.00 113 ALA A CA 1
ATOM 876 C C . ALA A 1 113 ? 24.586 4.697 -36.130 1.00 92.00 113 ALA A C 1
ATOM 878 O O . ALA A 1 113 ? 23.555 4.420 -35.522 1.00 92.00 113 ALA A O 1
ATOM 879 N N . LEU A 1 114 ? 25.789 4.278 -35.715 1.00 94.50 114 LEU A N 1
ATOM 880 C CA . LEU A 1 114 ? 25.967 3.537 -34.465 1.00 94.50 114 LEU A CA 1
ATOM 881 C C . LEU A 1 114 ? 25.598 4.391 -33.243 1.00 94.50 114 LEU A C 1
ATOM 883 O O . LEU A 1 114 ? 24.862 3.919 -32.383 1.00 94.50 114 LEU A O 1
ATOM 887 N N . ALA A 1 115 ? 26.056 5.645 -33.190 1.00 95.06 115 ALA A N 1
ATOM 888 C CA . ALA A 1 115 ? 25.745 6.558 -32.091 1.00 95.06 115 ALA A CA 1
ATOM 889 C C . ALA A 1 115 ? 24.243 6.894 -32.009 1.00 95.06 115 ALA A C 1
ATOM 891 O O . ALA A 1 115 ? 23.680 6.982 -30.918 1.00 95.06 115 ALA A O 1
ATOM 892 N N . GLU A 1 116 ? 23.571 7.056 -33.153 1.00 94.94 116 GLU A N 1
ATOM 893 C CA . GLU A 1 116 ? 22.121 7.276 -33.202 1.00 94.94 116 GLU A CA 1
ATOM 894 C C . GLU A 1 116 ? 21.341 6.057 -32.688 1.00 94.94 116 GLU A C 1
ATOM 896 O O . GLU A 1 116 ? 20.443 6.202 -31.852 1.00 94.94 116 GLU A O 1
ATOM 901 N N . ALA A 1 117 ? 21.719 4.853 -33.130 1.00 95.31 117 ALA A N 1
ATOM 902 C CA . ALA A 1 117 ? 21.100 3.614 -32.671 1.00 95.31 117 ALA A CA 1
ATOM 903 C C . ALA A 1 117 ? 21.350 3.367 -31.173 1.00 95.31 117 ALA A C 1
ATOM 905 O O . ALA A 1 117 ? 20.438 2.959 -30.458 1.00 95.31 117 ALA A O 1
ATOM 906 N N . GLU A 1 118 ? 22.551 3.670 -30.673 1.00 96.31 118 GLU A N 1
ATOM 907 C CA . GLU A 1 118 ? 22.879 3.584 -29.247 1.00 96.31 118 GLU A CA 1
ATOM 908 C C . GLU A 1 118 ? 22.020 4.531 -28.407 1.00 96.31 118 GLU A C 1
ATOM 910 O O . GLU A 1 118 ? 21.398 4.093 -27.441 1.00 96.31 118 GLU A O 1
ATOM 915 N N . LYS A 1 119 ? 21.888 5.796 -28.821 1.00 96.81 119 LYS A N 1
ATOM 916 C CA . LYS A 1 119 ? 21.037 6.775 -28.130 1.00 96.81 119 LYS A CA 1
ATOM 917 C C . LYS A 1 119 ? 19.565 6.354 -28.114 1.00 96.81 119 LYS A C 1
ATOM 919 O O . LYS A 1 119 ? 18.886 6.508 -27.094 1.00 96.81 119 LYS A O 1
ATOM 924 N N . SER A 1 120 ? 19.061 5.829 -29.233 1.00 96.25 120 SER A N 1
ATOM 925 C CA . SER A 1 120 ? 17.703 5.278 -29.313 1.00 96.25 120 SER A CA 1
ATOM 926 C C . SER A 1 120 ? 17.525 4.120 -28.325 1.00 96.25 120 SER A C 1
ATOM 928 O O . SER A 1 120 ? 16.581 4.129 -27.530 1.00 96.25 120 SER A O 1
ATOM 930 N N . ARG A 1 121 ? 18.487 3.187 -28.299 1.00 97.06 121 ARG A N 1
ATOM 931 C CA . ARG A 1 121 ? 18.489 2.025 -27.402 1.00 97.06 121 ARG A CA 1
ATOM 932 C C . ARG A 1 121 ? 18.484 2.440 -25.942 1.00 97.06 121 ARG A C 1
ATOM 934 O O . ARG A 1 121 ? 17.671 1.949 -25.163 1.00 97.06 121 ARG A O 1
ATOM 941 N N . GLU A 1 122 ? 19.362 3.360 -25.567 1.00 97.69 122 GLU A N 1
ATOM 942 C CA . GLU A 1 122 ? 19.435 3.884 -24.204 1.00 97.69 122 GLU A CA 1
ATOM 943 C C . GLU A 1 122 ? 18.138 4.575 -23.784 1.00 97.69 122 GLU A C 1
ATOM 945 O O . GLU A 1 122 ? 17.665 4.350 -22.671 1.00 97.69 122 GLU A O 1
ATOM 950 N N . THR A 1 123 ? 17.519 5.342 -24.686 1.00 97.75 123 THR A N 1
ATOM 951 C CA . THR A 1 123 ? 16.226 5.992 -24.429 1.00 97.75 123 THR A CA 1
ATOM 952 C C . THR A 1 123 ? 15.136 4.957 -24.150 1.00 97.75 123 THR A C 1
ATOM 954 O O . THR A 1 123 ? 14.433 5.062 -23.145 1.00 97.75 123 THR A O 1
ATOM 957 N N . MET A 1 124 ? 15.023 3.925 -24.993 1.00 97.44 124 MET A N 1
ATOM 958 C CA . MET A 1 124 ? 14.003 2.882 -24.832 1.00 97.44 124 MET A CA 1
ATOM 959 C C . MET A 1 124 ? 14.239 2.037 -23.575 1.00 97.44 124 MET A C 1
ATOM 961 O O . MET A 1 124 ? 13.294 1.743 -22.845 1.00 97.44 124 MET A O 1
ATOM 965 N N . ILE A 1 125 ? 15.495 1.690 -23.269 1.00 96.69 125 ILE A N 1
ATOM 966 C CA . ILE A 1 125 ? 15.854 0.985 -22.027 1.00 96.69 125 ILE A CA 1
ATOM 967 C C . ILE A 1 125 ? 15.540 1.848 -20.797 1.00 96.69 125 ILE A C 1
ATOM 969 O O . ILE A 1 125 ? 15.057 1.321 -19.794 1.00 96.69 125 ILE A O 1
ATOM 973 N N . GLY A 1 126 ? 15.810 3.155 -20.859 1.00 97.88 126 GLY A N 1
ATOM 974 C CA . GLY A 1 126 ? 15.486 4.108 -19.797 1.00 97.88 126 GLY A CA 1
ATOM 975 C C . GLY A 1 126 ? 13.988 4.136 -19.505 1.00 97.88 126 GLY A C 1
ATOM 976 O O . GLY A 1 126 ? 13.580 3.834 -18.385 1.00 97.88 126 GLY A O 1
ATOM 977 N N . GLN A 1 127 ? 13.174 4.370 -20.538 1.00 97.81 127 GLN A N 1
ATOM 978 C CA . GLN A 1 127 ? 11.711 4.335 -20.434 1.00 97.81 127 GLN A CA 1
ATOM 979 C C . GLN A 1 127 ? 11.214 2.992 -19.889 1.00 97.81 127 GLN A C 1
ATOM 981 O O . GLN A 1 127 ? 10.352 2.953 -19.016 1.00 97.81 127 GLN A O 1
ATOM 986 N N . TYR A 1 128 ? 11.793 1.878 -20.347 1.00 97.75 128 TYR A N 1
ATOM 987 C CA . TYR A 1 128 ? 11.396 0.545 -19.901 1.00 97.75 128 TYR A CA 1
ATOM 988 C C . TYR A 1 128 ? 11.627 0.350 -18.404 1.00 97.75 128 TYR A C 1
ATOM 990 O O . TYR A 1 128 ? 10.742 -0.142 -17.705 1.00 97.75 128 TYR A O 1
ATOM 998 N N . LYS A 1 129 ? 12.776 0.798 -17.886 1.00 97.94 129 LYS A N 1
ATOM 999 C CA . LYS A 1 129 ? 13.072 0.754 -16.448 1.00 97.94 129 LYS A CA 1
ATOM 1000 C C . LYS A 1 129 ? 12.120 1.630 -15.634 1.00 97.94 129 LYS A C 1
ATOM 1002 O O . LYS A 1 129 ? 11.662 1.195 -14.580 1.00 97.94 129 LYS A O 1
ATOM 1007 N N . GLU A 1 130 ? 11.800 2.829 -16.112 1.00 98.00 130 GLU A N 1
ATOM 1008 C CA . GLU A 1 130 ? 10.843 3.724 -15.445 1.00 98.00 130 GLU A CA 1
ATOM 1009 C C . GLU A 1 130 ? 9.440 3.104 -15.382 1.00 98.00 130 GLU A C 1
ATOM 1011 O O . GLU A 1 130 ? 8.801 3.099 -14.326 1.00 98.00 130 GLU A O 1
ATOM 1016 N N . VAL A 1 131 ? 8.970 2.512 -16.485 1.00 98.00 131 VAL A N 1
ATOM 1017 C CA . VAL A 1 131 ? 7.674 1.819 -16.525 1.00 98.00 131 VAL A CA 1
ATOM 1018 C C . VAL A 1 131 ? 7.677 0.603 -15.595 1.00 98.00 131 VAL A C 1
ATOM 1020 O O . VAL A 1 131 ? 6.709 0.400 -14.868 1.00 98.00 131 VAL A O 1
ATOM 1023 N N . GLN A 1 132 ? 8.768 -0.169 -15.536 1.00 97.69 132 GLN A N 1
ATOM 1024 C CA . GLN A 1 132 ? 8.898 -1.287 -14.592 1.00 97.69 132 GLN A CA 1
ATOM 1025 C C . GLN A 1 132 ? 8.808 -0.839 -13.127 1.00 97.69 132 GLN A C 1
ATOM 1027 O O . GLN A 1 132 ? 8.148 -1.501 -12.327 1.00 97.69 132 GLN A O 1
ATOM 1032 N N . GLN A 1 133 ? 9.436 0.283 -12.769 1.00 98.12 133 GLN A N 1
ATOM 1033 C CA . GLN A 1 133 ? 9.348 0.834 -11.414 1.00 98.12 133 GLN A CA 1
ATOM 1034 C C . GLN A 1 133 ? 7.922 1.278 -11.078 1.00 98.12 133 GLN A C 1
ATOM 1036 O O . GLN A 1 133 ? 7.420 0.970 -9.996 1.00 98.12 133 GLN A O 1
ATOM 1041 N N . ARG A 1 134 ? 7.241 1.952 -12.014 1.00 97.75 134 ARG A N 1
ATOM 1042 C CA . ARG A 1 134 ? 5.828 2.321 -11.843 1.00 97.75 134 ARG A CA 1
ATOM 1043 C C . ARG A 1 134 ? 4.931 1.092 -11.731 1.00 97.75 134 ARG A C 1
ATOM 1045 O O . ARG A 1 134 ? 4.020 1.111 -10.913 1.00 97.75 134 ARG A O 1
ATOM 1052 N N . LEU A 1 135 ? 5.205 0.028 -12.491 1.00 98.12 135 LEU A N 1
ATOM 1053 C CA . LEU A 1 135 ? 4.433 -1.214 -12.423 1.00 98.12 135 LEU A CA 1
ATOM 1054 C C . LEU A 1 135 ? 4.574 -1.864 -11.049 1.00 98.12 135 LEU A C 1
ATOM 1056 O O . LEU A 1 135 ? 3.574 -2.268 -10.463 1.00 98.12 135 LEU A O 1
ATOM 1060 N N . GLN A 1 136 ? 5.800 -1.930 -10.524 1.00 97.62 136 GLN A N 1
ATOM 1061 C CA . GLN A 1 136 ? 6.043 -2.470 -9.190 1.00 97.62 136 GLN A CA 1
ATOM 1062 C C . GLN A 1 136 ? 5.295 -1.658 -8.130 1.00 97.62 136 GLN A C 1
ATOM 1064 O O . GLN A 1 136 ? 4.572 -2.236 -7.327 1.00 97.62 136 GLN A O 1
ATOM 1069 N N . LYS A 1 137 ? 5.379 -0.324 -8.190 1.00 97.12 137 LYS A N 1
ATOM 1070 C CA . LYS A 1 137 ? 4.637 0.546 -7.273 1.00 97.12 137 LYS A CA 1
ATOM 1071 C C . LYS A 1 137 ? 3.121 0.331 -7.373 1.00 97.12 137 LYS A C 1
ATOM 1073 O O . LYS A 1 137 ? 2.467 0.178 -6.351 1.00 97.12 137 LYS A O 1
ATOM 1078 N N . ALA A 1 138 ? 2.565 0.301 -8.585 1.00 97.31 138 ALA A N 1
ATOM 1079 C CA . ALA A 1 138 ? 1.130 0.094 -8.792 1.00 97.31 138 ALA A CA 1
ATOM 1080 C C . ALA A 1 138 ? 0.668 -1.281 -8.285 1.00 97.31 138 ALA A C 1
ATOM 1082 O O . ALA A 1 138 ? -0.427 -1.404 -7.740 1.00 97.31 138 ALA A O 1
ATOM 1083 N N . LYS A 1 139 ? 1.517 -2.307 -8.427 1.00 97.19 139 LYS A N 1
ATOM 1084 C CA . LYS A 1 139 ? 1.276 -3.639 -7.871 1.00 97.19 139 LYS A CA 1
ATOM 1085 C C . LYS A 1 139 ? 1.267 -3.618 -6.345 1.00 97.19 139 LYS A C 1
ATOM 1087 O O . LYS A 1 139 ? 0.345 -4.164 -5.753 1.00 97.19 139 LYS A O 1
ATOM 1092 N N . ASP A 1 140 ? 2.257 -2.983 -5.725 1.00 95.88 140 ASP A N 1
ATOM 1093 C CA . ASP A 1 140 ? 2.350 -2.882 -4.266 1.00 95.88 140 ASP A CA 1
ATOM 1094 C C . ASP A 1 140 ? 1.151 -2.110 -3.692 1.00 95.88 140 ASP A C 1
ATOM 1096 O O . ASP A 1 140 ? 0.533 -2.557 -2.729 1.00 95.88 140 ASP A O 1
ATOM 1100 N N . ASP A 1 141 ? 0.758 -1.001 -4.327 1.00 93.81 141 ASP A N 1
ATOM 1101 C CA . ASP A 1 141 ? -0.424 -0.224 -3.942 1.00 93.81 141 ASP A CA 1
ATOM 1102 C C . ASP A 1 141 ? -1.718 -1.067 -4.036 1.00 93.81 141 ASP A C 1
ATOM 1104 O O . ASP A 1 141 ? -2.539 -1.060 -3.113 1.00 93.81 141 ASP A O 1
ATOM 1108 N N . LEU A 1 142 ? -1.887 -1.841 -5.117 1.00 95.25 142 LEU A N 1
ATOM 1109 C CA . LEU A 1 142 ? -3.032 -2.739 -5.299 1.00 95.25 142 LEU A CA 1
ATOM 1110 C C . LEU A 1 142 ? -3.061 -3.861 -4.250 1.00 95.25 142 LEU A C 1
ATOM 1112 O O . LEU A 1 142 ? -4.112 -4.130 -3.664 1.00 95.25 142 LEU A O 1
ATOM 1116 N N . GLU A 1 143 ? -1.923 -4.508 -3.994 1.00 93.88 143 GLU A N 1
ATOM 1117 C CA . GLU A 1 143 ? -1.808 -5.564 -2.982 1.00 93.88 143 GLU A CA 1
ATOM 1118 C C . GLU A 1 143 ? -2.064 -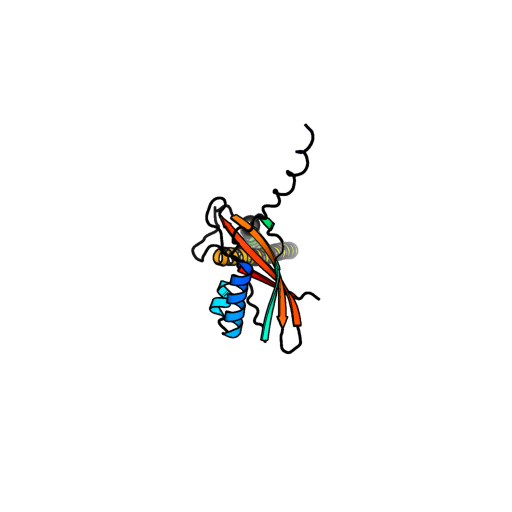5.026 -1.570 1.00 93.88 143 GLU A C 1
ATOM 1120 O O . GLU A 1 143 ? -2.758 -5.674 -0.785 1.00 93.88 143 GLU A O 1
ATOM 1125 N N . ASN A 1 144 ? -1.612 -3.808 -1.260 1.00 91.56 144 ASN A N 1
ATOM 1126 C CA . ASN A 1 144 ? -1.916 -3.160 0.013 1.00 91.56 144 ASN A CA 1
ATOM 1127 C C . ASN A 1 144 ? -3.430 -3.025 0.210 1.00 91.56 144 ASN A C 1
ATOM 1129 O O . ASN A 1 144 ? -3.956 -3.466 1.234 1.00 91.56 144 ASN A O 1
ATOM 1133 N N . VAL A 1 145 ? -4.161 -2.509 -0.783 1.00 92.31 145 VAL A N 1
ATOM 1134 C CA . VAL A 1 145 ? -5.627 -2.395 -0.695 1.00 92.31 145 VAL A CA 1
ATOM 1135 C C . VAL A 1 145 ? -6.299 -3.765 -0.575 1.00 92.31 145 VAL A C 1
ATOM 1137 O O . VAL A 1 145 ? -7.201 -3.923 0.252 1.00 92.31 145 VAL A O 1
ATOM 1140 N N . LYS A 1 146 ? -5.832 -4.784 -1.309 1.00 93.25 146 LYS A N 1
ATOM 1141 C CA . LYS A 1 146 ? -6.321 -6.168 -1.162 1.00 93.25 146 LYS A CA 1
ATOM 1142 C C . LYS A 1 146 ? -6.140 -6.692 0.258 1.00 93.25 146 LYS A C 1
ATOM 1144 O O . LYS A 1 146 ? -7.064 -7.293 0.804 1.00 93.25 146 LYS A O 1
ATOM 1149 N N . VAL A 1 147 ? -4.991 -6.437 0.881 1.00 91.56 147 VAL A N 1
ATOM 1150 C CA . VAL A 1 147 ? -4.730 -6.815 2.275 1.00 91.56 147 VAL A CA 1
ATOM 1151 C C . VAL A 1 147 ? -5.722 -6.131 3.217 1.00 91.56 147 VAL A C 1
ATOM 1153 O O . VAL A 1 147 ? -6.294 -6.797 4.082 1.00 91.56 147 VAL A O 1
ATOM 1156 N N . VAL A 1 148 ? -5.990 -4.833 3.042 1.00 92.56 148 VAL A N 1
ATOM 1157 C CA . VAL A 1 148 ? -6.983 -4.112 3.862 1.00 92.56 148 VAL A CA 1
ATOM 1158 C C . VAL A 1 148 ? -8.389 -4.706 3.681 1.00 92.56 148 VAL A C 1
ATOM 1160 O O . VAL A 1 148 ? -9.094 -4.952 4.666 1.00 92.56 148 VAL A O 1
ATOM 1163 N N . ILE A 1 149 ? -8.780 -5.014 2.441 1.00 93.94 149 ILE A N 1
ATOM 1164 C CA . ILE A 1 149 ? -10.061 -5.661 2.120 1.00 93.94 149 ILE A CA 1
ATOM 1165 C C . ILE A 1 149 ? -10.161 -7.031 2.795 1.00 93.94 149 ILE A C 1
ATOM 1167 O O . ILE A 1 149 ? -11.144 -7.288 3.491 1.00 93.94 149 ILE A O 1
ATOM 1171 N N . LYS A 1 150 ? -9.138 -7.882 2.668 1.00 93.25 150 LYS A N 1
ATOM 1172 C CA . LYS A 1 150 ? -9.085 -9.218 3.290 1.00 93.25 150 LYS A CA 1
ATOM 1173 C C . LYS A 1 150 ? -9.150 -9.144 4.811 1.00 93.25 150 LYS A C 1
ATOM 1175 O O . LYS A 1 150 ? -9.895 -9.898 5.434 1.00 93.25 150 LYS A O 1
ATOM 1180 N N . LYS A 1 151 ? -8.481 -8.170 5.433 1.00 92.81 151 LYS A N 1
ATOM 1181 C CA . LYS A 1 151 ? -8.603 -7.940 6.882 1.00 92.81 151 LYS A CA 1
ATOM 1182 C C . LYS A 1 151 ? -10.009 -7.504 7.293 1.00 92.81 151 LYS A C 1
ATOM 1184 O O . LYS A 1 151 ? -10.403 -7.788 8.424 1.00 92.81 151 LYS A O 1
ATOM 1189 N N . SER A 1 152 ? -10.765 -6.832 6.424 1.00 93.75 152 SER A N 1
ATOM 1190 C CA . SER A 1 152 ? -12.121 -6.361 6.727 1.00 93.75 152 SER A CA 1
ATOM 1191 C C . SER A 1 152 ? -13.215 -7.394 6.415 1.00 93.75 152 SER A C 1
ATOM 1193 O O . SER A 1 152 ? -14.100 -7.613 7.244 1.00 93.75 152 SER A O 1
ATOM 1195 N N . LEU A 1 153 ? -13.159 -8.056 5.258 1.00 93.69 153 LEU A N 1
ATOM 1196 C CA . LEU A 1 153 ? -14.177 -9.000 4.775 1.00 93.69 153 LEU A CA 1
ATOM 1197 C C . LEU A 1 153 ? -13.816 -10.477 5.018 1.00 93.69 153 LEU A C 1
ATOM 1199 O O . LEU A 1 153 ? -14.703 -11.327 5.036 1.00 93.69 153 LEU A O 1
ATOM 1203 N N . GLY A 1 154 ? -12.546 -10.780 5.288 1.00 90.81 154 GLY A N 1
ATOM 1204 C CA . GLY A 1 154 ? -12.018 -12.124 5.530 1.00 90.81 154 GLY A CA 1
ATOM 1205 C C . GLY A 1 154 ? -11.019 -12.563 4.456 1.00 90.81 154 GLY A C 1
ATOM 1206 O O . GLY A 1 154 ? -11.142 -12.182 3.295 1.00 90.81 154 GLY A O 1
ATOM 1207 N N . GLU A 1 155 ? -10.060 -13.411 4.841 1.00 87.38 155 GLU A N 1
ATOM 1208 C CA . GLU A 1 155 ? -8.910 -13.836 4.014 1.00 87.38 155 GLU A CA 1
ATOM 1209 C C . GLU A 1 155 ? -9.280 -14.500 2.679 1.00 87.38 155 GLU A C 1
ATOM 1211 O O . GLU A 1 155 ? -8.500 -14.463 1.734 1.00 87.38 155 GLU A O 1
ATOM 1216 N N . GLN A 1 156 ? -10.470 -15.100 2.588 1.00 86.94 156 GLN A N 1
ATOM 1217 C CA . GLN A 1 156 ? -10.961 -15.760 1.371 1.00 86.94 156 GLN A CA 1
ATOM 1218 C C . GLN A 1 156 ? -11.650 -14.792 0.394 1.00 86.94 156 GLN A C 1
ATOM 1220 O O . GLN A 1 156 ? -12.160 -15.221 -0.637 1.00 86.94 156 GLN A O 1
ATOM 1225 N N . THR A 1 157 ? -11.723 -13.500 0.728 1.00 88.25 157 THR A N 1
ATOM 1226 C CA . THR A 1 157 ? -12.382 -12.500 -0.116 1.00 88.25 157 THR A CA 1
ATOM 1227 C C . THR A 1 157 ? -11.432 -12.047 -1.213 1.00 88.25 157 THR A C 1
ATOM 1229 O O . THR A 1 157 ? -10.408 -11.425 -0.928 1.00 88.25 157 THR A O 1
ATOM 1232 N N . GLU A 1 158 ? -11.811 -12.301 -2.461 1.00 89.94 158 GLU A N 1
ATOM 1233 C CA . GLU A 1 158 ? -11.157 -11.728 -3.634 1.00 89.94 158 GLU A CA 1
ATOM 1234 C C . GLU A 1 158 ? -12.014 -10.563 -4.159 1.00 89.94 158 GLU A C 1
ATOM 1236 O O . GLU A 1 158 ? -13.194 -10.765 -4.449 1.00 89.94 158 GLU A O 1
ATOM 1241 N N . PRO A 1 159 ? -11.485 -9.328 -4.202 1.00 89.19 159 PRO A N 1
ATOM 1242 C CA . PRO A 1 159 ? -12.255 -8.137 -4.575 1.00 89.19 159 PRO A CA 1
ATOM 1243 C C . PRO A 1 159 ? -12.596 -8.038 -6.071 1.00 89.19 159 PRO A C 1
ATOM 1245 O O . PRO A 1 159 ? -13.436 -7.221 -6.455 1.00 89.19 159 PRO A O 1
ATOM 1248 N N . GLU A 1 160 ? -11.970 -8.846 -6.926 1.00 89.19 160 GLU A N 1
ATOM 1249 C CA . GLU A 1 160 ? -12.178 -8.851 -8.371 1.00 89.19 160 GLU A CA 1
ATOM 1250 C C . GLU A 1 160 ? -13.655 -9.090 -8.730 1.00 89.19 160 GLU A C 1
ATOM 1252 O O . GLU A 1 160 ? -14.249 -10.116 -8.400 1.00 89.19 160 GLU A O 1
ATOM 1257 N N . GLY A 1 161 ? -14.255 -8.144 -9.459 1.00 85.69 161 GLY A N 1
ATOM 1258 C CA . GLY A 1 161 ? -15.645 -8.253 -9.915 1.00 85.69 161 GLY A CA 1
ATOM 1259 C C . GLY A 1 161 ? -16.701 -8.024 -8.827 1.00 85.69 161 GLY A C 1
ATOM 1260 O O . GLY A 1 161 ? -17.891 -8.184 -9.104 1.00 85.69 161 GLY A O 1
ATOM 1261 N N . ILE A 1 162 ? -16.298 -7.626 -7.617 1.00 88.19 162 ILE A N 1
ATOM 1262 C CA . ILE A 1 162 ? -17.204 -7.294 -6.515 1.00 88.19 162 ILE A CA 1
ATOM 1263 C C . ILE A 1 162 ? -17.328 -5.774 -6.388 1.00 88.19 162 ILE A C 1
ATOM 1265 O O . ILE A 1 162 ? -16.334 -5.052 -6.363 1.00 88.19 162 ILE A O 1
ATOM 1269 N N . SER A 1 163 ? -18.561 -5.277 -6.258 1.00 89.31 163 SER A N 1
ATOM 1270 C CA . SER A 1 163 ? -18.798 -3.870 -5.932 1.00 89.31 163 SER A CA 1
ATOM 1271 C C . SER A 1 163 ? -18.567 -3.636 -4.439 1.00 89.31 163 SER A C 1
ATOM 1273 O O . SER A 1 163 ? -19.258 -4.215 -3.592 1.00 89.31 163 SER A O 1
ATOM 1275 N N . LEU A 1 164 ? -17.573 -2.809 -4.119 1.00 92.12 164 LEU A N 1
ATOM 1276 C CA . LEU A 1 164 ? -17.145 -2.517 -2.756 1.00 92.12 164 LEU A CA 1
ATOM 1277 C C . LEU A 1 164 ? -17.424 -1.058 -2.399 1.00 92.12 164 LEU A C 1
ATOM 1279 O O . LEU A 1 164 ? -17.139 -0.148 -3.177 1.00 92.12 164 LEU A O 1
ATOM 1283 N N . LYS A 1 165 ? -17.889 -0.830 -1.170 1.00 92.44 165 LYS A N 1
ATOM 1284 C CA . LYS A 1 165 ? -17.871 0.491 -0.530 1.00 92.44 165 LYS A CA 1
ATOM 1285 C C . LYS A 1 165 ? -16.908 0.482 0.635 1.00 92.44 165 LYS A C 1
ATOM 1287 O O . LYS A 1 165 ? -16.950 -0.441 1.453 1.00 92.44 165 LYS A O 1
ATOM 1292 N N . LYS A 1 166 ? -16.088 1.523 0.737 1.00 94.00 166 LYS A N 1
ATOM 1293 C CA . LYS A 1 166 ? -15.266 1.755 1.917 1.00 94.00 166 LYS A CA 1
ATOM 1294 C C . LYS A 1 166 ? -16.026 2.689 2.851 1.00 94.00 166 LYS A C 1
ATOM 1296 O O . LYS A 1 166 ? -16.695 3.633 2.441 1.00 94.00 166 LYS A O 1
ATOM 1301 N N . GLU A 1 167 ? -15.977 2.387 4.133 1.00 93.75 167 GLU A N 1
ATOM 1302 C CA . GLU A 1 167 ? -16.468 3.285 5.163 1.00 93.75 167 GLU A CA 1
ATOM 1303 C C . GLU A 1 167 ? -15.330 3.609 6.106 1.00 93.75 167 GLU A C 1
ATOM 1305 O O . GLU A 1 167 ? -14.607 2.717 6.549 1.00 93.75 167 GLU A O 1
ATOM 1310 N N . GLU A 1 168 ? -15.207 4.885 6.435 1.00 94.44 168 GLU A N 1
ATOM 1311 C CA . GLU A 1 168 ? -14.180 5.402 7.323 1.00 94.44 168 GLU A CA 1
ATOM 1312 C C . GLU A 1 168 ? -14.805 6.167 8.479 1.00 94.44 168 GLU A C 1
ATOM 1314 O O . GLU A 1 168 ? -15.865 6.790 8.354 1.00 94.44 168 GLU A O 1
ATOM 1319 N N . LYS A 1 169 ? -14.124 6.140 9.619 1.00 94.56 169 LYS A N 1
ATOM 1320 C CA . LYS A 1 169 ? -14.375 7.069 10.718 1.00 94.56 169 LYS A CA 1
ATOM 1321 C C . LYS A 1 169 ? -13.114 7.289 11.524 1.00 94.56 169 LYS A C 1
ATOM 1323 O O . LYS A 1 169 ? -12.305 6.384 11.711 1.00 94.56 169 LYS A O 1
ATOM 1328 N N . THR A 1 170 ? -12.994 8.492 12.059 1.00 96.31 170 THR A N 1
ATOM 1329 C CA . THR A 1 170 ? -11.897 8.860 12.949 1.00 96.31 170 THR A CA 1
ATOM 1330 C C . THR A 1 170 ? -12.358 8.774 14.390 1.00 96.31 170 THR A C 1
ATOM 1332 O O . THR A 1 170 ? -13.442 9.236 14.741 1.00 96.31 170 THR A O 1
ATOM 1335 N N . VAL A 1 171 ? -11.525 8.192 15.237 1.00 96.31 171 VAL A N 1
ATOM 1336 C CA . VAL A 1 171 ? -11.768 8.050 16.666 1.00 96.31 171 VAL A CA 1
ATOM 1337 C C . VAL A 1 171 ? -10.649 8.751 17.413 1.00 96.31 171 VAL A C 1
ATOM 1339 O O . VAL A 1 171 ? -9.484 8.498 17.130 1.00 96.31 171 VAL A O 1
ATOM 1342 N N . VAL A 1 172 ? -10.980 9.606 18.377 1.00 97.06 172 VAL A N 1
ATOM 1343 C CA . VAL A 1 172 ? -9.964 10.241 19.221 1.00 97.06 172 VAL A CA 1
ATOM 1344 C C . VAL A 1 172 ? -9.780 9.402 20.471 1.00 97.06 172 VAL A C 1
ATOM 1346 O O . VAL A 1 172 ? -10.741 9.142 21.206 1.00 97.06 172 VAL A O 1
ATOM 1349 N N . ILE A 1 173 ? -8.544 8.994 20.728 1.00 97.06 173 ILE A N 1
ATOM 1350 C CA . ILE A 1 173 ? -8.157 8.299 21.953 1.00 97.06 173 ILE A CA 1
ATOM 1351 C C . ILE A 1 173 ? -7.092 9.089 22.698 1.00 97.06 173 ILE A C 1
ATOM 1353 O O . ILE A 1 173 ? -6.335 9.840 22.098 1.00 97.06 173 ILE A O 1
ATOM 1357 N N . ASN A 1 174 ? -7.004 8.856 23.998 1.00 97.44 174 ASN A N 1
ATOM 1358 C CA . ASN A 1 174 ? -5.885 9.275 24.824 1.00 97.44 174 ASN A CA 1
ATOM 1359 C C . ASN A 1 174 ? -5.115 8.036 25.277 1.00 97.44 174 ASN A C 1
ATOM 1361 O O . ASN A 1 174 ? -5.729 7.063 25.722 1.00 97.44 174 ASN A O 1
ATOM 1365 N N . ILE A 1 175 ? -3.790 8.068 25.186 1.00 96.75 175 ILE A N 1
ATOM 1366 C CA . ILE A 1 175 ? -2.896 7.021 25.682 1.00 96.75 175 ILE A CA 1
ATOM 1367 C C . ILE A 1 175 ? -2.015 7.634 26.770 1.00 96.75 175 ILE A C 1
ATOM 1369 O O . ILE A 1 175 ? -1.297 8.603 26.529 1.00 96.75 175 ILE A O 1
ATOM 1373 N N . VAL A 1 176 ? -2.057 7.056 27.969 1.00 96.69 176 VAL A N 1
ATOM 1374 C CA . VAL A 1 176 ? -1.225 7.444 29.112 1.00 96.69 176 VAL A CA 1
ATOM 1375 C C . VAL A 1 176 ? -0.037 6.496 29.193 1.00 96.69 176 VAL A C 1
ATOM 1377 O O . VAL A 1 176 ? -0.196 5.325 29.551 1.00 96.69 176 VAL A O 1
ATOM 1380 N N . GLY A 1 177 ? 1.146 7.007 28.865 1.00 94.25 177 GLY A N 1
ATOM 1381 C CA . GLY A 1 177 ? 2.411 6.283 28.929 1.00 94.25 177 GLY A CA 1
ATOM 1382 C C . GLY A 1 177 ? 3.399 6.878 29.936 1.00 94.25 177 GLY A C 1
ATOM 1383 O O . GLY A 1 177 ? 3.077 7.834 30.646 1.00 94.25 177 GLY A O 1
ATOM 1384 N N . PRO A 1 178 ? 4.629 6.337 29.994 1.00 91.88 178 PRO A N 1
ATOM 1385 C CA . PRO A 1 178 ? 5.667 6.800 30.920 1.00 91.88 178 PRO A CA 1
ATOM 1386 C C . PRO A 1 178 ? 6.068 8.266 30.718 1.00 91.88 178 PRO A C 1
ATOM 1388 O O . PRO A 1 178 ? 6.492 8.929 31.658 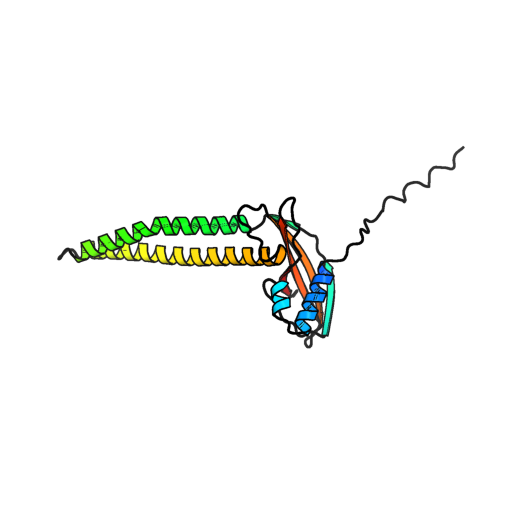1.00 91.88 178 PRO A O 1
ATOM 1391 N N . THR A 1 179 ? 5.941 8.770 29.489 1.00 90.19 179 THR A N 1
ATOM 1392 C CA . THR A 1 179 ? 6.321 10.136 29.099 1.00 90.19 179 THR A CA 1
ATOM 1393 C C . THR A 1 179 ? 5.172 11.140 29.208 1.00 90.19 179 THR A C 1
ATOM 1395 O O . THR A 1 179 ? 5.362 12.313 28.896 1.00 90.19 179 THR A O 1
ATOM 1398 N N . GLY A 1 180 ? 3.992 10.700 29.655 1.00 92.81 180 GLY A N 1
ATOM 1399 C CA . GLY A 1 180 ? 2.795 11.525 29.782 1.00 92.81 180 GLY A CA 1
ATOM 1400 C C . GLY A 1 180 ? 1.600 10.977 29.006 1.00 92.81 180 GLY A C 1
ATOM 1401 O O . GLY A 1 180 ? 1.611 9.852 28.502 1.00 92.81 180 GLY A O 1
ATOM 1402 N N . ALA A 1 181 ? 0.545 11.785 28.948 1.00 95.19 181 ALA A N 1
ATOM 1403 C CA . ALA A 1 181 ? -0.668 11.482 28.204 1.00 95.19 181 ALA A CA 1
ATOM 1404 C C .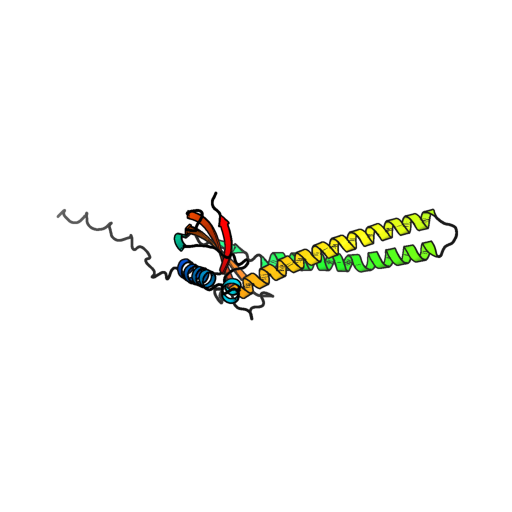 ALA A 1 181 ? -0.620 12.154 26.827 1.00 95.19 181 ALA A C 1
ATOM 1406 O O . ALA A 1 181 ? -0.306 13.340 26.736 1.00 95.19 181 ALA A O 1
ATOM 1407 N N . LYS A 1 182 ? -0.942 11.398 25.777 1.00 96.62 182 LYS A N 1
ATOM 1408 C CA . LYS A 1 182 ? -0.979 11.873 24.390 1.00 96.62 182 LYS A CA 1
ATOM 1409 C C . LYS A 1 182 ? -2.298 11.503 23.736 1.00 96.62 182 LYS A C 1
ATOM 1411 O O . LYS A 1 182 ? -2.796 10.397 23.951 1.00 96.62 182 LYS A O 1
ATOM 1416 N N . ASP A 1 183 ? -2.825 12.407 22.922 1.00 97.06 183 ASP A N 1
ATOM 1417 C CA . ASP A 1 183 ? -4.027 12.154 22.138 1.00 97.06 183 ASP A CA 1
ATOM 1418 C C . ASP A 1 183 ? -3.665 11.681 20.728 1.00 97.06 183 ASP A C 1
ATOM 1420 O O . ASP A 1 183 ? -2.683 12.127 20.134 1.00 97.06 183 ASP A O 1
ATOM 1424 N N . TYR A 1 184 ? -4.466 10.763 20.195 1.00 97.25 184 TYR A N 1
ATOM 1425 C CA . TYR A 1 184 ? -4.296 10.196 18.864 1.00 97.25 184 TYR A CA 1
ATOM 1426 C C . TYR A 1 184 ? -5.621 10.186 18.112 1.00 97.25 184 TYR A C 1
ATOM 1428 O O . TYR A 1 184 ? -6.652 9.783 18.657 1.00 97.25 184 TYR A O 1
ATOM 1436 N N . ASN A 1 185 ? -5.565 10.543 16.833 1.00 97.19 185 ASN A N 1
ATOM 1437 C CA . ASN A 1 185 ? -6.571 10.165 15.856 1.00 97.19 185 ASN A CA 1
ATOM 1438 C C . ASN A 1 185 ? -6.296 8.726 15.414 1.00 97.19 185 ASN A C 1
ATOM 1440 O O . ASN A 1 185 ? -5.245 8.420 14.855 1.00 97.19 185 ASN A O 1
ATOM 1444 N N . VAL A 1 186 ? -7.250 7.836 15.652 1.00 96.88 186 VAL A N 1
ATOM 1445 C CA . VAL A 1 186 ? -7.254 6.478 15.112 1.00 96.88 186 VAL A CA 1
ATOM 1446 C C . VAL A 1 186 ? -8.197 6.463 13.927 1.00 96.88 186 VAL A C 1
ATOM 1448 O O . VAL A 1 186 ? -9.401 6.683 14.086 1.00 96.88 186 VAL A O 1
ATOM 1451 N N . ILE A 1 187 ? -7.657 6.218 12.739 1.00 95.38 187 ILE A N 1
ATOM 1452 C CA . ILE A 1 187 ? -8.479 6.072 11.542 1.00 95.38 187 ILE A CA 1
ATOM 1453 C C . ILE A 1 187 ? -8.919 4.620 11.460 1.00 95.38 187 ILE A C 1
ATOM 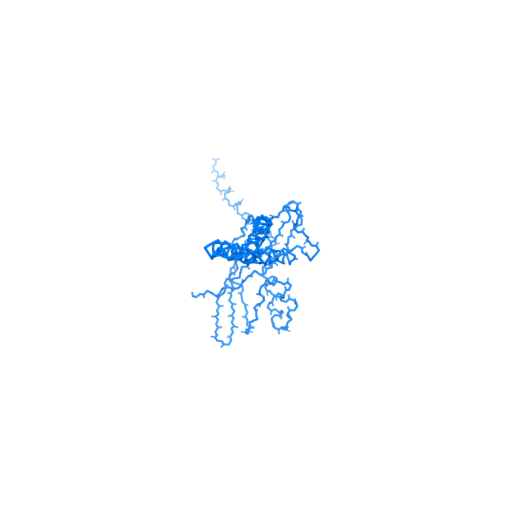1455 O O . ILE A 1 187 ? -8.093 3.707 11.420 1.00 95.38 187 ILE A O 1
ATOM 1459 N N . LEU A 1 188 ? -10.231 4.413 11.499 1.00 95.81 188 LEU A N 1
ATOM 1460 C CA . LEU A 1 188 ? -10.849 3.112 11.326 1.00 95.81 188 LEU A CA 1
ATOM 1461 C C . LEU A 1 188 ? -11.459 3.041 9.939 1.00 95.81 188 LEU A C 1
ATOM 1463 O O . LEU A 1 188 ? -12.168 3.963 9.532 1.00 95.81 188 LEU A O 1
ATOM 1467 N N . CYS A 1 189 ? -11.270 1.913 9.270 1.00 95.00 189 CYS A N 1
ATOM 1468 C CA . CYS A 1 189 ? -11.927 1.642 8.006 1.00 95.00 189 CYS A CA 1
ATOM 1469 C C . CYS A 1 189 ? -12.586 0.261 8.007 1.00 95.00 189 CYS A C 1
ATOM 1471 O O . CYS A 1 189 ? -12.272 -0.616 8.820 1.00 95.00 189 CYS A O 1
ATOM 1473 N N . ARG A 1 190 ? -13.548 0.080 7.107 1.00 94.19 190 ARG A N 1
ATOM 1474 C CA . ARG A 1 190 ? -14.059 -1.231 6.710 1.00 94.19 190 ARG A CA 1
ATOM 1475 C C . ARG A 1 190 ? -14.477 -1.211 5.251 1.00 94.19 190 ARG A C 1
ATOM 1477 O O . ARG A 1 190 ? -14.879 -0.172 4.736 1.00 94.19 190 ARG A O 1
ATOM 1484 N N . TYR A 1 191 ? -14.442 -2.378 4.628 1.00 94.75 191 TYR A N 1
ATOM 1485 C CA . TYR A 1 191 ? -15.000 -2.602 3.304 1.00 94.75 191 TYR A CA 1
ATOM 1486 C C . TYR A 1 191 ? -16.301 -3.379 3.426 1.00 94.75 191 TYR A C 1
ATOM 1488 O O . TYR A 1 191 ? -16.404 -4.315 4.214 1.00 94.75 191 TYR A O 1
ATOM 1496 N N . ASN A 1 192 ? -17.296 -2.992 2.642 1.00 93.38 192 ASN A N 1
ATOM 1497 C CA . ASN A 1 192 ? -18.574 -3.676 2.551 1.00 93.38 192 ASN A CA 1
ATOM 1498 C C . ASN A 1 192 ? -18.811 -4.083 1.101 1.00 93.38 192 ASN A C 1
ATOM 1500 O O . ASN A 1 192 ? -18.555 -3.295 0.190 1.00 93.38 192 ASN A O 1
ATOM 1504 N N . ILE A 1 193 ? -19.353 -5.279 0.901 1.00 91.75 193 ILE A N 1
ATOM 1505 C CA . ILE A 1 193 ? -19.896 -5.679 -0.396 1.00 91.75 193 ILE A CA 1
ATOM 1506 C C . ILE A 1 193 ? -21.248 -4.981 -0.554 1.00 91.75 193 ILE A C 1
ATOM 1508 O O . ILE A 1 193 ? -22.098 -5.081 0.338 1.00 91.75 193 ILE A O 1
ATOM 1512 N N . GLU A 1 194 ? -21.463 -4.259 -1.655 1.00 86.94 194 GLU A N 1
ATOM 1513 C CA . GLU A 1 194 ? -22.754 -3.610 -1.912 1.00 86.94 194 GLU A CA 1
ATOM 1514 C C . GLU A 1 194 ? -23.895 -4.634 -1.867 1.00 86.94 194 GLU A C 1
ATOM 1516 O O . GLU A 1 194 ? -23.860 -5.653 -2.552 1.00 86.94 194 GLU A O 1
ATOM 1521 N N . ASN A 1 195 ? -24.918 -4.360 -1.050 1.00 85.00 195 ASN A N 1
ATOM 1522 C CA . ASN A 1 195 ? -26.053 -5.263 -0.806 1.00 85.00 195 ASN A CA 1
ATOM 1523 C C . ASN A 1 195 ? -25.667 -6.663 -0.282 1.00 85.00 195 ASN A C 1
ATOM 1525 O O . ASN A 1 195 ? -26.455 -7.601 -0.399 1.00 85.00 195 ASN A O 1
ATOM 1529 N N . GLY A 1 196 ? -24.473 -6.814 0.297 1.00 88.56 196 GLY A N 1
ATOM 1530 C CA . GLY A 1 196 ? -23.941 -8.094 0.753 1.00 88.56 196 GLY A CA 1
ATOM 1531 C C . GLY A 1 196 ? -23.376 -8.040 2.170 1.00 88.56 196 GLY A C 1
ATOM 1532 O O . GLY A 1 196 ? -23.953 -7.450 3.085 1.00 88.56 196 GLY A O 1
ATOM 1533 N N . GLN A 1 197 ? -22.241 -8.712 2.359 1.00 88.69 197 GLN A N 1
ATOM 1534 C CA . GLN A 1 197 ? -21.559 -8.799 3.644 1.00 88.69 197 GLN A CA 1
ATOM 1535 C C . GLN A 1 197 ? -21.000 -7.435 4.075 1.00 88.69 197 GLN A C 1
ATOM 1537 O O . GLN A 1 197 ? -20.293 -6.765 3.320 1.00 88.69 197 GLN A O 1
ATOM 1542 N N . MET A 1 198 ? -21.257 -7.069 5.333 1.00 90.81 198 MET A N 1
ATOM 1543 C CA . MET A 1 198 ? -20.567 -5.959 5.986 1.00 90.81 198 MET A CA 1
ATOM 1544 C C . MET A 1 198 ? -19.226 -6.425 6.546 1.00 90.81 198 MET A C 1
ATOM 1546 O O . MET A 1 198 ? -19.160 -7.433 7.255 1.00 90.81 198 MET A O 1
ATOM 1550 N N . GLY A 1 199 ? -18.168 -5.670 6.272 1.00 92.75 199 GLY A N 1
ATOM 1551 C CA . GLY A 1 199 ? -16.859 -5.933 6.847 1.00 92.75 199 GLY A CA 1
ATOM 1552 C C . GLY A 1 199 ? -16.780 -5.553 8.317 1.00 92.75 199 GLY A C 1
ATOM 1553 O O . GLY A 1 199 ? -17.558 -4.747 8.849 1.00 92.75 199 GLY A O 1
ATOM 1554 N N . ARG A 1 200 ? -15.783 -6.124 8.991 1.00 93.81 200 ARG A N 1
ATOM 1555 C CA . ARG A 1 200 ? -15.382 -5.680 10.324 1.00 93.81 200 ARG A CA 1
ATOM 1556 C C . ARG A 1 200 ? -14.545 -4.408 10.215 1.00 93.81 200 ARG A C 1
ATOM 1558 O O . ARG A 1 200 ? -13.783 -4.232 9.265 1.00 93.81 200 ARG A O 1
ATOM 1565 N N . TRP A 1 201 ? -14.674 -3.555 11.225 1.00 95.19 201 TRP A N 1
ATOM 1566 C CA . TRP A 1 201 ? -13.785 -2.415 11.413 1.00 95.19 201 TRP A CA 1
ATOM 1567 C C . TRP A 1 201 ? -12.367 -2.894 11.709 1.00 95.19 201 TRP A C 1
ATOM 1569 O O . TRP A 1 201 ? -12.175 -3.799 12.527 1.00 95.19 201 TRP A O 1
ATOM 1579 N N . ILE A 1 202 ? -11.403 -2.252 11.066 1.00 95.69 202 ILE A N 1
ATOM 1580 C CA . ILE A 1 202 ? -9.969 -2.420 11.286 1.00 95.69 202 ILE A CA 1
ATOM 1581 C C . ILE A 1 202 ? -9.330 -1.046 11.480 1.00 95.69 202 ILE A C 1
ATOM 1583 O O . ILE A 1 202 ? -9.920 -0.019 11.141 1.00 95.69 202 ILE A O 1
ATOM 1587 N N . ILE A 1 203 ? -8.141 -1.032 12.069 1.00 96.19 203 ILE A N 1
ATOM 1588 C CA . ILE A 1 203 ? -7.354 0.177 12.282 1.00 96.19 203 ILE A CA 1
ATOM 1589 C C . ILE A 1 203 ? -6.480 0.399 11.053 1.00 96.19 203 ILE A C 1
ATOM 1591 O O . ILE A 1 203 ? -5.619 -0.415 10.732 1.00 96.19 203 ILE A O 1
ATOM 1595 N N . GLU A 1 204 ? -6.700 1.507 10.364 1.00 93.06 204 GLU A N 1
ATOM 1596 C CA . GLU A 1 204 ? -5.877 1.900 9.228 1.00 93.06 204 GLU A CA 1
ATOM 1597 C C . GLU A 1 204 ? -4.567 2.518 9.716 1.00 93.06 204 GLU A C 1
ATOM 1599 O O . GLU A 1 204 ? -3.497 2.087 9.299 1.00 93.06 204 GLU A O 1
ATOM 1604 N N . LYS A 1 205 ? -4.640 3.470 10.657 1.00 94.38 205 LYS A N 1
ATOM 1605 C CA . LYS A 1 205 ? -3.458 4.127 11.236 1.00 94.38 205 LYS A CA 1
ATOM 1606 C C . LYS A 1 205 ? -3.748 4.868 12.540 1.00 94.38 205 LYS A C 1
ATOM 1608 O O . LYS A 1 205 ? -4.900 5.175 12.859 1.00 94.38 205 LYS A O 1
ATOM 1613 N N . PHE A 1 206 ? -2.671 5.197 13.253 1.00 95.94 206 PHE A N 1
ATOM 1614 C CA . PHE A 1 206 ? -2.649 6.093 14.411 1.00 95.94 206 PHE A CA 1
ATOM 1615 C C . PHE A 1 206 ? -1.898 7.382 14.059 1.00 95.94 206 PHE A C 1
ATOM 1617 O O . PHE A 1 206 ? -0.776 7.326 13.564 1.00 95.94 206 PHE A O 1
ATOM 1624 N N . GLU A 1 207 ? -2.476 8.539 14.368 1.00 95.25 207 GLU A N 1
ATOM 1625 C CA . GLU A 1 207 ? -1.863 9.852 14.150 1.00 95.25 207 GLU A CA 1
ATOM 1626 C C . GLU A 1 207 ? -1.872 10.649 15.457 1.00 95.25 207 GLU A C 1
ATOM 1628 O O . GLU A 1 207 ? -2.931 10.894 16.026 1.00 95.25 207 GLU A O 1
ATOM 1633 N N . GLU A 1 208 ? -0.699 11.045 15.957 1.00 94.56 208 GLU A N 1
ATOM 1634 C CA . GLU A 1 208 ? -0.593 11.858 17.177 1.00 94.56 208 GLU A CA 1
ATOM 1635 C C . GLU A 1 208 ? -1.172 13.261 16.943 1.00 94.56 208 GLU A C 1
ATOM 1637 O O . GLU A 1 208 ? -0.820 13.933 15.968 1.00 94.56 208 GLU A O 1
ATOM 1642 N N . ILE A 1 209 ? -2.040 13.712 17.849 1.00 93.50 209 ILE A N 1
ATOM 1643 C CA . ILE A 1 209 ? -2.570 15.076 17.859 1.00 93.50 209 ILE A CA 1
ATOM 1644 C C . ILE A 1 209 ? -1.528 15.955 18.551 1.00 93.50 209 ILE A C 1
ATOM 1646 O O . ILE A 1 209 ? -1.263 15.787 19.741 1.00 93.50 209 ILE A O 1
ATOM 1650 N N . LYS A 1 210 ? -0.902 16.844 17.776 1.00 82.56 210 LYS A N 1
ATOM 1651 C CA . LYS A 1 210 ? 0.090 17.807 18.269 1.00 82.56 210 LYS A CA 1
ATOM 1652 C C . LYS A 1 210 ? -0.560 19.029 18.900 1.00 82.56 210 LYS A C 1
ATOM 1654 O O . LYS A 1 210 ? -1.599 19.475 18.366 1.00 82.56 210 LYS A O 1
#